Protein AF-A0AAD8UHL3-F1 (afdb_monomer_lite)

Sequence (308 aa):
DEFVHIYCGDTIFVVFREVITAVSLYFDACLLGFFKESYTQEIFLDDDDIEPKALKFYLQLTHGWYFEIKSFGSKVVPFSLFDDLINANDPEAFKRAHLEIPKIKLKTMAQICILCDRFLHRSLLCIVRHMFMTLLARTKENWNTLKYEDSDWNMMYHVDFMLDYMAAFDLFSTGHDDEHLIRDAISESFYWFTRNTPSLIQHFWNIMSPKFIEEWNVSRHIVWDSESEIIIGREYVRFDHAKKLFITDQLVFENSTKQQKDIRNGRVDNMCSIADRIKLFPFVEKQEDNRTRLARLRAIVEQVQRKS

InterPro domains:
  IPR011333 SKP1/BTB/POZ domain superfamily [G3DSA:3.30.710.10] (4-166)
  IPR011333 SKP1/BTB/POZ domain superfamily [SSF54695] (4-68)

Organism: Glomerella acutata (NCBI:txid27357)

Structure (mmCIF, N/CA/C/O backbone):
data_AF-A0AAD8UHL3-F1
#
_entry.id   AF-A0AAD8UHL3-F1
#
loop_
_atom_site.group_PDB
_atom_site.id
_atom_site.type_symbol
_atom_site.label_atom_id
_atom_site.label_alt_id
_atom_site.label_comp_id
_atom_site.label_asym_id
_atom_site.label_entity_id
_atom_site.label_seq_id
_atom_site.pdbx_PDB_ins_code
_atom_site.Cartn_x
_atom_site.Cartn_y
_atom_site.Cartn_z
_atom_site.occupancy
_atom_site.B_iso_or_equiv
_atom_site.auth_seq_id
_atom_site.auth_comp_id
_atom_site.auth_asym_id
_atom_site.auth_atom_id
_atom_site.pdbx_PDB_model_num
ATOM 1 N N . ASP A 1 1 ? -12.863 -9.555 26.511 1.00 60.16 1 ASP A N 1
ATOM 2 C CA . ASP A 1 1 ? -13.415 -8.261 26.050 1.00 60.16 1 ASP A CA 1
ATOM 3 C C . ASP A 1 1 ? -12.368 -7.261 25.564 1.00 60.16 1 ASP A C 1
ATOM 5 O O . ASP A 1 1 ? -12.728 -6.357 24.816 1.00 60.16 1 ASP A O 1
ATOM 9 N N . GLU A 1 2 ? -11.094 -7.398 25.961 1.00 77.81 2 GLU A N 1
ATOM 10 C CA . GLU A 1 2 ? -10.002 -6.511 25.509 1.00 77.81 2 GLU A CA 1
ATOM 11 C C . GLU A 1 2 ? -9.413 -6.901 24.143 1.00 77.81 2 GLU A C 1
ATOM 13 O O . GLU A 1 2 ? -8.903 -6.043 23.422 1.00 77.81 2 GLU A O 1
ATOM 18 N N . PHE A 1 3 ? -9.504 -8.181 23.776 1.00 84.50 3 PHE A N 1
ATOM 19 C CA . PHE A 1 3 ? -8.954 -8.735 22.540 1.00 84.50 3 PHE A CA 1
ATOM 20 C C . PHE A 1 3 ? -10.054 -9.174 21.580 1.00 84.50 3 PHE A C 1
ATOM 22 O O . PHE A 1 3 ? -11.120 -9.612 22.012 1.00 84.50 3 PHE A O 1
ATOM 29 N N . VAL A 1 4 ? -9.743 -9.079 20.291 1.00 89.50 4 VAL A N 1
ATOM 30 C CA . VAL A 1 4 ? -10.580 -9.492 19.164 1.00 89.50 4 VAL A CA 1
ATOM 31 C C . VAL A 1 4 ? -9.820 -10.532 18.354 1.00 89.50 4 VAL A C 1
ATOM 33 O O . VAL A 1 4 ? -8.624 -10.360 18.095 1.00 89.50 4 VAL A O 1
ATOM 36 N N . HIS A 1 5 ? -10.515 -11.587 17.937 1.00 93.50 5 HIS A N 1
ATOM 37 C CA . HIS A 1 5 ? -9.998 -12.597 17.022 1.00 93.50 5 HIS A CA 1
ATOM 38 C C . HIS A 1 5 ? -10.479 -12.295 15.605 1.00 93.50 5 HIS A C 1
ATOM 40 O O . HIS A 1 5 ? -11.679 -12.285 15.343 1.00 93.50 5 HIS A O 1
ATOM 46 N N . ILE A 1 6 ? -9.542 -12.036 14.696 1.00 94.19 6 ILE A N 1
ATOM 47 C CA . ILE A 1 6 ? -9.830 -11.823 13.277 1.00 94.19 6 ILE A CA 1
ATOM 48 C C . ILE A 1 6 ? -9.355 -13.058 12.516 1.00 94.19 6 ILE A C 1
ATOM 50 O O . ILE A 1 6 ? -8.153 -13.324 12.446 1.00 94.19 6 ILE A O 1
ATOM 54 N N . TYR A 1 7 ? -10.304 -13.807 11.970 1.00 93.25 7 TYR A N 1
ATOM 55 C CA . TYR A 1 7 ? -10.076 -14.981 11.138 1.00 93.25 7 TYR A CA 1
ATOM 56 C C . TYR A 1 7 ? -9.908 -14.532 9.684 1.00 93.25 7 TYR A C 1
ATOM 58 O O . TYR A 1 7 ? -10.705 -13.745 9.177 1.00 93.25 7 TYR A O 1
ATOM 66 N N . CYS A 1 8 ? -8.832 -14.979 9.039 1.00 92.31 8 CYS A N 1
ATOM 67 C CA . CYS A 1 8 ? -8.476 -14.638 7.663 1.00 92.31 8 CYS A CA 1
ATOM 68 C C . CYS A 1 8 ? -7.891 -15.888 7.000 1.00 92.31 8 CYS A C 1
ATOM 70 O O . CYS A 1 8 ? -6.698 -16.184 7.152 1.00 92.31 8 CYS A O 1
ATOM 72 N N . GLY A 1 9 ? -8.747 -16.647 6.313 1.00 86.75 9 GLY A N 1
ATOM 73 C CA . GLY A 1 9 ? -8.426 -18.008 5.882 1.00 86.75 9 GLY A CA 1
ATOM 74 C C . GLY A 1 9 ? -7.969 -18.863 7.069 1.00 86.75 9 GLY A C 1
ATOM 75 O O . GLY A 1 9 ? -8.544 -18.803 8.153 1.00 86.75 9 GLY A O 1
ATOM 76 N N . ASP A 1 10 ? -6.862 -19.588 6.907 1.00 87.81 10 ASP A N 1
ATOM 77 C CA . ASP A 1 10 ? -6.322 -20.471 7.954 1.00 87.81 10 ASP A CA 1
ATOM 78 C C . ASP A 1 10 ? -5.545 -19.736 9.067 1.00 87.81 10 ASP A C 1
ATOM 80 O O . ASP A 1 10 ? -4.929 -20.365 9.929 1.00 87.81 10 ASP A O 1
ATOM 84 N N . THR A 1 11 ? -5.500 -18.398 9.042 1.00 92.12 11 THR A N 1
ATOM 85 C CA . THR A 1 11 ? -4.736 -17.598 10.012 1.00 92.12 11 THR A CA 1
ATOM 86 C C . THR A 1 11 ? -5.660 -16.821 10.940 1.00 92.12 11 THR A C 1
ATOM 88 O O . THR A 1 11 ? -6.571 -16.129 10.494 1.00 92.12 11 THR A O 1
ATOM 91 N N . ILE A 1 12 ? -5.364 -16.872 12.241 1.00 94.31 12 ILE A N 1
ATOM 92 C CA . ILE A 1 12 ? -6.065 -16.103 13.273 1.00 94.31 12 ILE A CA 1
ATOM 93 C C . ILE A 1 12 ? -5.144 -14.995 13.780 1.00 94.31 12 ILE A C 1
ATOM 95 O O . ILE A 1 12 ? -4.019 -15.253 14.217 1.00 94.31 12 ILE A O 1
ATOM 99 N N . PHE A 1 13 ? -5.636 -13.760 13.760 1.00 94.75 13 PHE A N 1
ATOM 100 C CA . PHE A 1 13 ? -4.963 -12.602 14.335 1.00 94.75 13 PHE A CA 1
ATOM 101 C C . PHE A 1 13 ? -5.642 -12.195 15.639 1.00 94.75 13 PHE A C 1
ATOM 103 O O . PHE A 1 13 ? -6.845 -11.948 15.668 1.00 94.75 13 PHE A O 1
ATOM 110 N N . VAL A 1 14 ? -4.857 -12.086 16.710 1.00 93.12 14 VAL A N 1
ATOM 111 C CA . VAL A 1 14 ? -5.327 -11.591 18.010 1.00 93.12 14 VAL A CA 1
ATOM 112 C C . VAL A 1 14 ? -4.880 -10.144 18.162 1.00 93.12 14 VAL A C 1
ATOM 114 O O . VAL A 1 14 ? -3.680 -9.862 18.159 1.00 93.12 14 VAL A O 1
ATOM 117 N N . VAL A 1 15 ? -5.834 -9.220 18.273 1.00 91.69 15 VAL A N 1
ATOM 118 C CA . VAL A 1 15 ? -5.560 -7.777 18.331 1.00 91.69 15 VAL A CA 1
ATOM 119 C C . VAL A 1 15 ? -6.294 -7.114 19.485 1.00 91.69 15 VAL A C 1
ATOM 121 O O . VAL A 1 15 ? -7.368 -7.555 19.887 1.00 91.69 15 VAL A O 1
ATOM 124 N N . PHE A 1 16 ? -5.732 -6.029 20.014 1.00 86.88 16 PHE A N 1
ATOM 125 C CA . PHE A 1 16 ? -6.425 -5.204 20.999 1.00 86.88 16 PHE A CA 1
ATOM 126 C C . PHE A 1 16 ? -7.615 -4.501 20.345 1.00 86.88 16 PHE A C 1
ATOM 128 O O . PHE A 1 16 ? -7.456 -3.798 19.342 1.00 86.88 16 PHE A O 1
ATOM 135 N N . ARG A 1 17 ? -8.797 -4.645 20.947 1.00 83.44 17 ARG A N 1
ATOM 136 C CA . ARG A 1 17 ? -10.043 -4.029 20.478 1.00 83.44 17 ARG A CA 1
ATOM 137 C C . ARG A 1 17 ? -9.887 -2.523 20.303 1.00 83.44 17 ARG A C 1
ATOM 139 O O . ARG A 1 17 ? -10.213 -1.983 19.257 1.00 83.44 17 ARG A O 1
ATOM 146 N N . GLU A 1 18 ? -9.309 -1.863 21.301 1.00 82.31 18 GLU A N 1
ATOM 147 C CA . GLU A 1 18 ? -9.090 -0.414 21.299 1.00 82.31 18 GLU A CA 1
ATOM 148 C C . GLU A 1 18 ? -8.173 0.077 20.169 1.00 82.31 18 GLU A C 1
ATOM 150 O O . GLU A 1 18 ? -8.347 1.199 19.699 1.00 82.31 18 GLU A O 1
ATOM 155 N N . VAL A 1 19 ? -7.232 -0.755 19.706 1.00 86.00 19 VAL A N 1
ATOM 156 C CA . VAL A 1 19 ? -6.337 -0.425 18.588 1.00 86.00 19 VAL A CA 1
ATOM 157 C C . VAL A 1 19 ? -7.101 -0.499 17.272 1.00 86.00 19 VAL A C 1
ATOM 159 O O . VAL A 1 19 ? -7.035 0.428 16.466 1.00 86.00 19 VAL A O 1
ATOM 162 N N . ILE A 1 20 ? -7.841 -1.590 17.055 1.00 87.44 20 ILE A N 1
ATOM 163 C CA . ILE A 1 20 ? -8.494 -1.851 15.771 1.00 87.44 20 ILE A CA 1
ATOM 164 C C . ILE A 1 20 ? -9.745 -0.983 15.558 1.00 87.44 20 ILE A C 1
ATOM 166 O O . ILE A 1 20 ? -10.003 -0.558 14.433 1.00 87.44 20 ILE A O 1
ATOM 170 N N . THR A 1 21 ? -10.480 -0.638 16.623 1.00 85.31 21 THR A N 1
ATOM 171 C CA . THR A 1 21 ? -11.672 0.227 16.537 1.00 85.31 21 THR A CA 1
ATOM 172 C C . THR A 1 21 ? -11.347 1.718 16.515 1.00 85.31 21 THR A C 1
ATOM 174 O O . THR A 1 21 ? -12.232 2.522 16.254 1.00 85.31 21 THR A O 1
ATOM 177 N N . ALA A 1 22 ? -10.104 2.129 16.797 1.00 77.69 22 ALA A N 1
ATOM 178 C CA . ALA A 1 22 ? -9.781 3.537 17.036 1.00 77.69 22 ALA A CA 1
ATOM 179 C C . ALA A 1 22 ? -10.203 4.483 15.901 1.00 77.69 22 ALA A C 1
ATOM 181 O O . ALA A 1 22 ? -10.584 5.619 16.189 1.00 77.69 22 ALA A O 1
ATOM 182 N N . VAL A 1 23 ? -10.104 4.036 14.640 1.00 73.62 23 VAL A N 1
ATOM 183 C CA . VAL A 1 23 ? -10.495 4.822 13.450 1.00 73.62 23 VAL A CA 1
ATOM 184 C C . VAL A 1 23 ? -11.090 3.981 12.316 1.00 73.62 23 VAL A C 1
ATOM 186 O O . VAL A 1 23 ? -11.614 4.538 11.354 1.00 73.62 23 VAL A O 1
ATOM 189 N N . SER A 1 24 ? -11.071 2.649 12.394 1.00 88.00 24 SER A N 1
ATOM 190 C CA . SER A 1 24 ? -11.793 1.849 11.405 1.00 88.00 24 SER A CA 1
ATOM 191 C C . SER A 1 24 ? -13.279 1.822 11.744 1.00 88.00 24 SER A C 1
ATOM 193 O O . SER A 1 24 ? -13.681 1.164 12.700 1.00 88.00 24 SER A O 1
ATOM 195 N N . LEU A 1 25 ? -14.098 2.492 10.927 1.00 84.50 25 LEU A N 1
ATOM 196 C CA . LEU A 1 25 ? -15.558 2.466 11.086 1.00 84.50 25 LEU A CA 1
ATOM 197 C C . LEU A 1 25 ? -16.133 1.058 10.908 1.00 84.50 25 LEU A C 1
ATOM 199 O O . LEU A 1 25 ? -17.121 0.721 11.552 1.00 84.50 25 LEU A O 1
ATOM 203 N N . TYR A 1 26 ? -15.509 0.230 10.066 1.00 89.44 26 TYR A N 1
ATOM 204 C CA . TYR A 1 26 ? -15.896 -1.169 9.905 1.00 89.44 26 TYR A CA 1
ATOM 205 C C . TYR A 1 26 ? -15.746 -1.942 11.223 1.00 89.44 26 TYR A C 1
ATOM 207 O O . TYR A 1 26 ? -16.711 -2.529 11.713 1.00 89.44 26 TYR A O 1
ATOM 215 N N . PHE A 1 27 ? -14.555 -1.903 11.831 1.00 89.56 27 PHE A N 1
ATOM 216 C CA . PHE A 1 27 ? -14.296 -2.625 13.076 1.00 89.56 27 PHE A CA 1
ATOM 217 C C . PHE A 1 27 ? -15.036 -2.009 14.268 1.00 89.56 27 PHE A C 1
ATOM 219 O O . PHE A 1 27 ? -15.523 -2.749 15.121 1.00 89.56 27 PHE A O 1
ATOM 226 N N . ASP A 1 28 ? -15.175 -0.681 14.312 1.00 84.31 28 ASP A N 1
ATOM 227 C CA . ASP A 1 28 ? -16.003 0.026 15.296 1.00 84.31 28 ASP A CA 1
ATOM 228 C C . ASP A 1 28 ? -17.459 -0.458 15.238 1.00 84.31 28 ASP A C 1
ATOM 230 O O . ASP A 1 28 ? -18.006 -0.891 16.252 1.00 84.31 28 ASP A O 1
ATOM 234 N N . ALA A 1 29 ? -18.053 -0.516 14.041 1.00 80.00 29 ALA A N 1
ATOM 235 C CA . ALA A 1 29 ? -19.407 -1.023 13.854 1.00 80.00 29 ALA A CA 1
ATOM 236 C C . ALA A 1 29 ? -19.534 -2.498 14.260 1.00 80.00 29 ALA A C 1
ATOM 238 O O . ALA A 1 29 ? -20.444 -2.828 15.017 1.00 80.00 29 ALA A O 1
ATOM 239 N N . CYS A 1 30 ? -18.618 -3.369 13.825 1.00 83.69 30 CYS A N 1
ATOM 240 C CA . CYS A 1 30 ? -18.656 -4.796 14.170 1.00 83.69 30 CYS A CA 1
ATOM 241 C C . CYS A 1 30 ? -18.590 -5.018 15.688 1.00 83.69 30 CYS A C 1
ATOM 243 O O . CYS A 1 30 ? -19.346 -5.811 16.243 1.00 83.69 30 CYS A O 1
ATOM 245 N N . LEU A 1 31 ? -17.689 -4.310 16.373 1.00 81.50 31 LEU A N 1
ATOM 246 C CA . LEU A 1 31 ? -17.324 -4.624 17.754 1.00 81.50 31 LEU A CA 1
ATOM 247 C C . LEU A 1 31 ? -18.072 -3.799 18.791 1.00 81.50 31 LEU A C 1
ATOM 249 O O . LEU A 1 31 ? -18.205 -4.255 19.923 1.00 81.50 31 LEU A O 1
ATOM 253 N N . LEU A 1 32 ? -18.512 -2.585 18.469 1.00 75.31 32 LEU A N 1
ATOM 254 C CA . LEU A 1 32 ? -19.265 -1.711 19.379 1.00 75.31 32 LEU A CA 1
ATOM 255 C C . LEU A 1 32 ? -20.732 -1.553 18.968 1.00 75.31 32 LEU A C 1
ATOM 257 O O . LEU A 1 32 ? -21.523 -1.013 19.741 1.00 75.31 32 LEU A O 1
ATOM 261 N N . GLY A 1 33 ? -21.110 -2.050 17.791 1.00 67.81 33 GLY A N 1
ATOM 262 C CA . GLY A 1 33 ? -22.501 -2.153 17.377 1.00 67.81 33 GLY A CA 1
ATOM 263 C C . GLY A 1 33 ? -23.248 -3.310 18.043 1.00 67.81 33 GLY A C 1
ATOM 264 O O . GLY A 1 33 ? -22.732 -4.044 18.883 1.00 67.81 33 GLY A O 1
ATOM 265 N N . PHE A 1 34 ? -24.498 -3.500 17.629 1.00 72.38 34 PHE A N 1
ATOM 266 C CA . PHE A 1 34 ? -25.363 -4.593 18.092 1.00 72.38 34 PHE A CA 1
ATOM 267 C C . PHE A 1 34 ? -25.285 -5.830 17.178 1.00 72.38 34 PHE A C 1
ATOM 269 O O . PHE A 1 34 ? -26.259 -6.568 17.043 1.00 72.38 34 PHE A O 1
ATOM 276 N N . PHE A 1 35 ? -24.146 -6.029 16.509 1.00 75.31 35 PHE A N 1
ATOM 277 C CA . PHE A 1 35 ? -23.901 -7.186 15.646 1.00 75.31 35 PHE A CA 1
ATOM 278 C C . PHE A 1 35 ? -23.395 -8.389 16.450 1.00 75.31 35 PHE A C 1
ATOM 280 O O . PHE A 1 35 ? -23.054 -8.264 17.623 1.00 75.31 35 PHE A O 1
ATOM 287 N N . LYS A 1 36 ? -23.352 -9.578 15.840 1.00 78.50 36 LYS A N 1
ATOM 288 C CA . LYS A 1 36 ? -22.939 -10.817 16.525 1.00 78.50 36 LYS A CA 1
ATOM 289 C C . LYS A 1 36 ? -21.513 -10.703 17.080 1.00 78.50 36 LYS A C 1
ATOM 291 O O . LYS A 1 36 ? -21.235 -11.151 18.192 1.00 78.50 36 LYS A O 1
ATOM 296 N N . GLU A 1 37 ? -20.649 -10.064 16.309 1.00 83.50 37 GLU A N 1
ATOM 297 C CA . GLU A 1 37 ? -19.229 -9.841 16.545 1.00 83.50 37 GLU A CA 1
ATOM 298 C C . GLU A 1 37 ? -18.978 -9.028 17.821 1.00 83.50 37 GLU A C 1
ATOM 300 O O . GLU A 1 37 ? -17.961 -9.227 18.484 1.00 83.50 37 GLU A O 1
ATOM 305 N N . SER A 1 38 ? -19.908 -8.160 18.236 1.00 74.00 38 SER A N 1
ATOM 306 C CA . SER A 1 38 ? -19.761 -7.401 19.482 1.00 74.00 38 SER A CA 1
ATOM 307 C C . SER A 1 38 ? -19.925 -8.273 20.727 1.00 74.00 38 SER A C 1
ATOM 309 O O . SER A 1 38 ? -19.321 -7.982 21.764 1.00 74.00 38 SER A O 1
ATOM 311 N N . TYR A 1 39 ? -20.666 -9.379 20.614 1.00 76.38 39 TYR A N 1
ATOM 312 C CA . TYR A 1 39 ? -20.837 -10.364 21.681 1.00 76.38 39 TYR A CA 1
ATOM 313 C C . TYR A 1 39 ? -19.730 -11.418 21.679 1.00 76.38 39 TYR A C 1
ATOM 315 O O . TYR A 1 39 ? -19.255 -11.797 22.746 1.00 76.38 39 TYR A O 1
ATOM 323 N N . THR A 1 40 ? -19.319 -11.899 20.501 1.00 86.38 40 THR A N 1
ATOM 324 C CA . THR A 1 40 ? -18.322 -12.977 20.393 1.00 86.38 40 THR A CA 1
ATOM 325 C C . THR A 1 40 ? -16.883 -12.472 20.380 1.00 86.38 40 THR A C 1
ATOM 327 O O . THR A 1 40 ? -15.989 -13.218 20.761 1.00 86.38 40 THR A O 1
ATOM 330 N N . GLN A 1 41 ? -16.650 -11.214 19.983 1.00 86.00 41 GLN A N 1
ATOM 331 C CA . GLN A 1 41 ? -15.319 -10.653 19.703 1.00 86.00 41 GLN A CA 1
ATOM 332 C C . GLN A 1 41 ? -14.561 -11.437 18.613 1.00 86.00 41 GLN A C 1
ATOM 334 O O . GLN A 1 41 ? -13.330 -11.462 18.588 1.00 86.00 41 GLN A O 1
ATOM 339 N N . GLU A 1 42 ? -15.300 -12.072 17.704 1.00 92.00 42 GLU A N 1
ATOM 340 C CA . GLU A 1 42 ? -14.770 -12.860 16.592 1.00 92.00 42 GLU A CA 1
ATOM 341 C C . GLU A 1 42 ? -15.262 -12.276 15.274 1.00 92.00 42 GLU A C 1
ATOM 343 O O . GLU A 1 42 ? -16.467 -12.130 15.089 1.00 92.00 42 GLU A O 1
ATOM 348 N N . ILE A 1 43 ? -14.337 -11.954 14.373 1.00 91.38 43 ILE A N 1
ATOM 349 C CA . ILE A 1 43 ? -14.618 -11.403 13.047 1.00 91.38 43 ILE A CA 1
ATOM 350 C C . ILE A 1 43 ? -14.069 -12.366 12.007 1.00 91.38 43 ILE A C 1
ATOM 352 O O . ILE A 1 43 ? -12.889 -12.707 12.049 1.00 91.38 43 ILE A O 1
ATOM 356 N N . PHE A 1 44 ? -14.916 -12.765 11.065 1.00 91.25 44 PHE A N 1
ATOM 357 C CA . PHE A 1 44 ? -14.561 -13.677 9.986 1.00 91.25 44 PHE A CA 1
ATOM 358 C C . PHE A 1 44 ? -14.431 -12.898 8.681 1.00 91.25 44 PHE A C 1
ATOM 360 O O . PHE A 1 44 ? -15.384 -12.269 8.225 1.00 91.25 44 PHE A O 1
ATOM 367 N N . LEU A 1 45 ? -13.232 -12.912 8.104 1.00 88.94 45 LEU A N 1
ATOM 368 C CA . LEU A 1 45 ? -12.927 -12.347 6.793 1.00 88.94 45 LEU A CA 1
ATOM 369 C C . LEU A 1 45 ? -12.791 -13.497 5.787 1.00 88.94 45 LEU A C 1
ATOM 371 O O . LEU A 1 45 ? -11.741 -13.674 5.172 1.00 88.94 45 LEU A O 1
ATOM 375 N N . ASP A 1 46 ? -13.854 -14.300 5.698 1.00 73.19 46 ASP A N 1
ATOM 376 C CA . ASP A 1 46 ? -13.915 -15.517 4.877 1.00 73.19 46 ASP A CA 1
ATOM 377 C C . ASP A 1 46 ? -14.365 -15.227 3.436 1.00 73.19 46 ASP A C 1
ATOM 379 O O . ASP A 1 46 ? -14.188 -16.063 2.554 1.00 73.19 46 ASP A O 1
ATOM 383 N N . ASP A 1 47 ? -14.916 -14.034 3.192 1.00 60.31 47 ASP A N 1
ATOM 384 C CA . ASP A 1 47 ? -15.251 -13.564 1.851 1.00 60.31 47 ASP A CA 1
ATOM 385 C C . ASP A 1 47 ? -13.965 -13.127 1.129 1.00 60.31 47 ASP A C 1
ATOM 387 O O . ASP A 1 47 ? -13.369 -12.097 1.481 1.00 60.31 47 ASP A O 1
ATOM 391 N N . ASP A 1 48 ? -13.581 -13.974 0.168 1.00 63.34 48 ASP A N 1
ATOM 392 C CA . ASP A 1 48 ? -12.480 -13.968 -0.804 1.00 63.34 48 ASP A CA 1
ATOM 393 C C . ASP A 1 48 ? -11.666 -12.657 -0.997 1.00 63.34 48 ASP A C 1
ATOM 395 O O . ASP A 1 48 ? -12.165 -11.532 -0.951 1.00 63.34 48 ASP A O 1
ATOM 399 N N . ASP A 1 49 ? -10.367 -12.852 -1.274 1.00 68.88 49 ASP A N 1
ATOM 400 C CA . ASP A 1 49 ? -9.333 -11.886 -1.712 1.00 68.88 49 ASP A CA 1
ATOM 401 C C . ASP A 1 49 ? -8.459 -11.182 -0.653 1.00 68.88 49 ASP A C 1
ATOM 403 O O . ASP A 1 49 ? -7.536 -10.441 -1.015 1.00 68.88 49 ASP A O 1
ATOM 407 N N . ILE A 1 50 ? -8.630 -11.439 0.652 1.00 85.06 50 ILE A N 1
ATOM 408 C CA . ILE A 1 50 ? -7.688 -10.917 1.664 1.00 85.06 50 ILE A CA 1
ATOM 409 C C . ILE A 1 50 ? -6.565 -11.919 1.941 1.00 85.06 50 ILE A C 1
ATOM 411 O O . ILE A 1 50 ? -6.731 -12.911 2.647 1.00 85.06 50 ILE A O 1
ATOM 415 N N . GLU A 1 51 ? -5.361 -11.613 1.456 1.00 88.19 51 GLU A N 1
ATOM 416 C CA . GLU A 1 51 ? -4.166 -12.372 1.827 1.00 88.19 51 GLU A CA 1
ATOM 417 C C . GLU A 1 51 ? -3.793 -12.129 3.310 1.00 88.19 51 GLU A C 1
ATOM 419 O O . GLU A 1 51 ? -3.602 -10.973 3.712 1.00 88.19 51 GLU A O 1
ATOM 424 N N . PRO A 1 52 ? -3.543 -13.179 4.123 1.00 91.69 52 PRO A N 1
ATOM 425 C CA . PRO A 1 52 ? -3.151 -13.019 5.530 1.00 91.69 52 PRO A CA 1
ATOM 426 C C . PRO A 1 52 ? -1.902 -12.151 5.729 1.00 91.69 52 PRO A C 1
ATOM 428 O O . PRO A 1 52 ? -1.765 -11.451 6.732 1.00 91.69 52 PRO A O 1
ATOM 431 N N . LYS A 1 53 ? -0.975 -12.158 4.760 1.00 91.25 53 LYS A N 1
ATOM 432 C CA . LYS A 1 53 ? 0.214 -11.293 4.781 1.00 91.25 53 LYS A CA 1
ATOM 433 C C . LYS A 1 53 ? -0.152 -9.812 4.668 1.00 91.25 53 LYS A C 1
ATOM 435 O O . LYS A 1 53 ? 0.431 -9.001 5.387 1.00 91.25 53 LYS A O 1
ATOM 440 N N . ALA A 1 54 ? -1.112 -9.471 3.809 1.00 91.62 54 ALA A N 1
ATOM 441 C CA . ALA A 1 54 ? -1.608 -8.108 3.670 1.00 91.62 54 ALA A CA 1
ATOM 442 C C . ALA A 1 54 ? -2.346 -7.674 4.943 1.00 91.62 54 ALA A C 1
ATOM 444 O O . ALA A 1 54 ? -2.039 -6.619 5.496 1.00 91.62 54 ALA A O 1
ATOM 445 N N . LEU A 1 55 ? -3.221 -8.526 5.490 1.00 93.69 55 LEU A N 1
ATOM 446 C CA . LEU A 1 55 ? -3.907 -8.227 6.749 1.00 93.69 55 LEU A CA 1
ATOM 447 C C . LEU A 1 55 ? -2.917 -8.009 7.900 1.00 93.69 55 LEU A C 1
ATOM 449 O O . LEU A 1 55 ? -3.004 -7.008 8.608 1.00 93.69 55 LEU A O 1
ATOM 453 N N . LYS A 1 56 ? -1.921 -8.890 8.053 1.00 94.00 56 LYS A N 1
ATOM 454 C CA . LYS A 1 56 ? -0.859 -8.729 9.056 1.00 94.00 56 LYS A CA 1
ATOM 455 C C . LYS A 1 56 ? -0.189 -7.363 8.950 1.00 94.00 56 LYS A C 1
ATOM 457 O O . LYS A 1 56 ? 0.052 -6.715 9.967 1.00 94.00 56 LYS A O 1
ATOM 462 N N . PHE A 1 57 ? 0.122 -6.934 7.732 1.00 92.81 57 PHE A N 1
ATOM 463 C CA . PHE A 1 57 ? 0.812 -5.675 7.515 1.00 92.81 57 PHE A CA 1
ATOM 464 C C . PHE A 1 57 ? -0.096 -4.461 7.776 1.00 92.81 57 PHE A C 1
ATOM 466 O O . PHE A 1 57 ? 0.325 -3.526 8.455 1.00 92.81 57 PHE A O 1
ATOM 473 N N . TYR A 1 58 ? -1.370 -4.518 7.376 1.00 94.19 58 TYR A N 1
ATOM 474 C CA . TYR A 1 58 ? -2.382 -3.528 7.764 1.00 94.19 58 TYR A CA 1
ATOM 475 C C . TYR A 1 58 ? -2.492 -3.387 9.291 1.00 94.19 58 TYR A C 1
ATOM 477 O O . TYR A 1 58 ? -2.517 -2.271 9.817 1.00 94.19 58 TYR A O 1
ATOM 485 N N . LEU A 1 59 ? -2.509 -4.507 10.020 1.00 93.88 59 LEU A N 1
ATOM 486 C CA . LEU A 1 59 ? -2.582 -4.512 11.482 1.00 93.88 59 LEU A CA 1
ATOM 487 C C . LEU A 1 59 ? -1.326 -3.902 12.120 1.00 93.88 59 LEU A C 1
ATOM 489 O O . LEU A 1 59 ? -1.441 -3.146 13.083 1.00 93.88 59 LEU A O 1
ATOM 493 N N . GLN A 1 60 ? -0.137 -4.162 11.568 1.00 91.31 60 GLN A N 1
ATOM 494 C CA . GLN A 1 60 ? 1.112 -3.534 12.020 1.00 91.31 60 GLN A CA 1
ATOM 495 C C . GLN A 1 60 ? 1.096 -2.014 11.827 1.00 91.31 60 GLN A C 1
ATOM 497 O O . GLN A 1 60 ? 1.474 -1.277 12.739 1.00 91.31 60 GLN A O 1
ATOM 502 N N . LEU A 1 61 ? 0.624 -1.541 10.671 1.00 91.06 61 LEU A N 1
ATOM 503 C CA . LEU A 1 61 ? 0.496 -0.110 10.391 1.00 91.06 61 LEU A CA 1
ATOM 504 C C . LEU A 1 61 ? -0.553 0.552 11.287 1.00 91.06 61 LEU A C 1
ATOM 506 O O . LEU A 1 61 ? -0.290 1.607 11.856 1.00 91.06 61 LEU A O 1
ATOM 510 N N . THR A 1 62 ? -1.703 -0.097 11.479 1.00 90.88 62 THR A N 1
ATOM 511 C CA . THR A 1 62 ? -2.763 0.356 12.393 1.00 90.88 62 THR A CA 1
ATOM 512 C C . THR A 1 62 ? -2.248 0.464 13.825 1.00 90.88 62 THR A C 1
ATOM 514 O O . THR A 1 62 ? -2.506 1.453 14.508 1.00 90.88 62 THR A O 1
ATOM 517 N N . HIS A 1 63 ? -1.467 -0.520 14.268 1.00 88.19 63 HIS A N 1
ATOM 518 C CA . HIS A 1 63 ? -0.840 -0.503 15.580 1.00 88.19 63 HIS A CA 1
ATOM 519 C C . HIS A 1 63 ? 0.148 0.662 15.715 1.00 88.19 63 HIS A C 1
ATOM 521 O O . HIS A 1 63 ? 0.038 1.443 16.656 1.00 88.19 63 HIS A O 1
ATOM 527 N N . GLY A 1 64 ? 1.079 0.827 14.768 1.00 84.06 64 GLY A N 1
ATOM 528 C CA . GLY A 1 64 ? 2.011 1.961 14.769 1.00 84.06 64 GLY A CA 1
ATOM 529 C C . GLY A 1 64 ? 1.277 3.303 14.805 1.00 84.06 64 GLY A C 1
ATOM 530 O O . GLY A 1 64 ? 1.534 4.134 15.672 1.00 84.06 64 GLY A O 1
ATOM 531 N N . TRP A 1 65 ? 0.277 3.462 13.938 1.00 87.19 65 TRP A N 1
ATOM 532 C CA . TRP A 1 65 ? -0.574 4.646 13.880 1.00 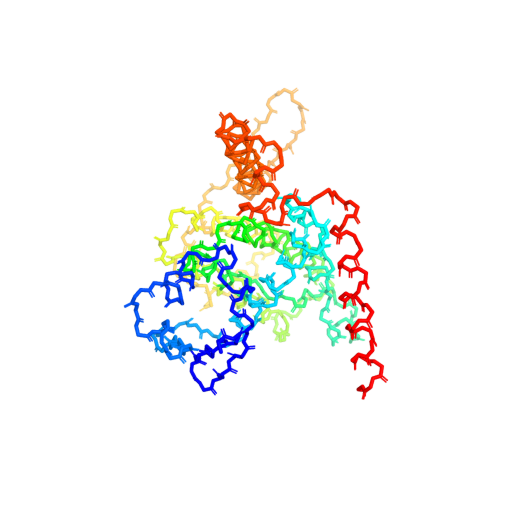87.19 65 TRP A CA 1
ATOM 533 C C . TRP A 1 65 ? -1.279 4.935 15.218 1.00 87.19 65 TRP A C 1
ATOM 535 O O . TRP A 1 65 ? -1.280 6.075 15.687 1.00 87.19 65 TRP A O 1
ATOM 545 N N . TYR A 1 66 ? -1.841 3.911 15.870 1.00 85.19 66 TYR A N 1
ATOM 546 C CA . TYR A 1 66 ? -2.552 4.064 17.142 1.00 85.19 66 TYR A CA 1
ATOM 547 C C . TYR A 1 66 ? -1.646 4.619 18.240 1.00 85.19 66 TYR A C 1
ATOM 549 O O . TYR A 1 66 ? -2.025 5.564 18.936 1.00 85.19 66 TYR A O 1
ATOM 557 N N . PHE A 1 67 ? -0.443 4.059 18.387 1.00 81.38 67 PHE A N 1
ATOM 558 C CA . PHE A 1 67 ? 0.499 4.486 19.420 1.00 81.38 67 PHE A CA 1
ATOM 559 C C . PHE A 1 67 ? 1.012 5.908 19.178 1.00 81.38 67 PHE A C 1
ATOM 561 O O . PHE A 1 67 ? 1.131 6.676 20.131 1.00 81.38 67 PHE A O 1
ATOM 568 N N . GLU A 1 68 ? 1.209 6.319 17.930 1.00 78.12 68 GLU A N 1
ATOM 569 C CA . GLU A 1 68 ? 1.537 7.712 17.600 1.00 78.12 68 GLU A CA 1
ATOM 570 C C . GLU A 1 68 ? 0.478 8.699 18.071 1.00 78.12 68 GLU A C 1
ATOM 572 O O . GLU A 1 68 ? 0.767 9.662 18.788 1.00 78.12 68 GLU A O 1
ATOM 577 N N . ILE A 1 69 ? -0.782 8.423 17.750 1.00 73.81 69 ILE A N 1
ATOM 578 C CA . ILE A 1 69 ? -1.875 9.312 18.133 1.00 73.81 69 ILE A CA 1
ATOM 579 C C . ILE A 1 69 ? -2.127 9.276 19.646 1.00 73.81 69 ILE A C 1
ATOM 581 O O . ILE A 1 69 ? -2.322 10.319 20.276 1.00 73.81 69 ILE A O 1
ATOM 585 N N . LYS A 1 70 ? -2.139 8.087 20.257 1.00 69.12 70 LYS A N 1
ATOM 586 C CA . LYS A 1 70 ? -2.553 7.907 21.658 1.00 69.12 70 LYS A CA 1
ATOM 587 C C . LYS A 1 70 ? -1.422 8.078 22.659 1.00 69.12 70 LYS A C 1
ATOM 589 O O . LYS A 1 70 ? -1.644 8.670 23.713 1.00 69.12 70 LYS A O 1
ATOM 594 N N . SER A 1 71 ? -0.233 7.560 22.367 1.00 58.12 71 SER A N 1
ATOM 595 C CA . SER A 1 71 ? 0.904 7.566 23.295 1.00 58.12 71 SER A CA 1
ATOM 596 C C . SER A 1 71 ? 1.821 8.767 23.123 1.00 58.12 71 SER A C 1
ATOM 598 O O . SER A 1 71 ? 2.404 9.213 24.109 1.00 58.12 71 SER A O 1
ATOM 600 N N . PHE A 1 72 ? 1.938 9.317 21.915 1.00 60.50 72 PHE A N 1
ATOM 601 C CA . PHE A 1 72 ? 2.762 10.505 21.674 1.00 60.50 72 PHE A CA 1
ATOM 602 C C . PHE A 1 72 ? 1.934 11.793 21.590 1.00 60.50 72 PHE A C 1
ATOM 604 O O . PHE A 1 72 ? 2.487 12.892 21.605 1.00 60.50 72 PHE A O 1
ATOM 611 N N . GLY A 1 73 ? 0.600 11.675 21.600 1.00 58.84 73 GLY A N 1
ATOM 612 C CA . GLY A 1 73 ? -0.308 12.818 21.523 1.00 58.84 73 GLY A CA 1
ATOM 613 C C . GLY A 1 73 ? -0.217 13.545 20.183 1.00 58.84 73 GLY A C 1
ATOM 614 O O . GLY A 1 73 ? -0.660 14.696 20.079 1.00 58.84 73 GLY A O 1
ATOM 615 N N . SER A 1 74 ? 0.366 12.887 19.176 1.00 61.78 74 SER A N 1
ATOM 616 C CA . SER A 1 74 ? 0.447 13.385 17.816 1.00 61.78 74 SER A CA 1
ATOM 617 C C . SER A 1 74 ? -0.977 13.628 17.328 1.00 61.78 74 SER A C 1
ATOM 619 O O . SER A 1 74 ? -1.856 12.778 17.451 1.00 61.78 74 SER A O 1
ATOM 621 N N . LYS A 1 75 ? -1.246 14.836 16.828 1.00 62.41 75 LYS A N 1
ATOM 622 C CA . LYS A 1 75 ? -2.567 15.151 16.258 1.00 62.41 75 LYS A CA 1
ATOM 623 C C . LYS A 1 75 ? -2.764 14.432 14.926 1.00 62.41 75 LYS A C 1
ATOM 625 O O . LYS A 1 75 ? -3.898 14.143 14.561 1.00 62.41 75 LYS A O 1
ATOM 630 N N . VAL A 1 76 ? -1.654 14.165 14.240 1.00 67.12 76 VAL A N 1
ATOM 631 C CA . VAL A 1 76 ? -1.566 13.464 12.966 1.00 67.12 76 VAL A CA 1
ATOM 632 C C . VAL A 1 76 ? -0.257 12.689 12.940 1.00 67.12 76 VAL A C 1
ATOM 634 O O . VAL A 1 76 ? 0.739 13.146 13.503 1.00 67.12 76 VAL A O 1
ATOM 637 N N . VAL A 1 77 ? -0.269 11.520 12.306 1.00 71.06 77 VAL A N 1
ATOM 638 C CA . VAL A 1 77 ? 0.932 10.715 12.094 1.00 71.06 77 VAL A CA 1
ATOM 639 C C . VAL A 1 77 ? 1.643 11.213 10.830 1.00 71.06 77 VAL A C 1
ATOM 641 O O . VAL A 1 77 ? 1.042 11.143 9.753 1.00 71.06 77 VAL A O 1
ATOM 644 N N . PRO A 1 78 ? 2.883 11.728 10.927 1.00 71.06 78 PRO A N 1
ATOM 645 C CA . PRO A 1 78 ? 3.626 12.168 9.754 1.00 71.06 78 PRO A CA 1
ATOM 646 C C . PRO A 1 78 ? 4.011 10.965 8.890 1.00 71.06 78 PRO A C 1
ATOM 648 O O . PRO A 1 78 ? 4.343 9.901 9.414 1.00 71.06 78 PRO A O 1
ATOM 651 N N . PHE A 1 79 ? 4.027 11.140 7.564 1.00 69.31 79 PHE A N 1
ATOM 652 C CA . PHE A 1 79 ? 4.444 10.073 6.646 1.00 69.31 79 PHE A CA 1
ATOM 653 C C . PHE A 1 79 ? 5.862 9.574 6.937 1.00 69.31 79 PHE A C 1
ATOM 655 O O . PHE A 1 79 ? 6.114 8.376 6.846 1.00 69.31 79 PHE A O 1
ATOM 662 N N . SER A 1 80 ? 6.748 10.484 7.360 1.00 73.25 80 SER A N 1
ATOM 663 C CA . SER A 1 80 ? 8.162 10.200 7.605 1.00 73.25 80 SER A CA 1
ATOM 664 C C . SER A 1 80 ? 8.408 9.140 8.676 1.00 73.25 80 SER A C 1
ATOM 666 O O . SER A 1 80 ? 9.478 8.548 8.737 1.00 73.25 80 SER A O 1
ATOM 668 N N . LEU A 1 81 ? 7.420 8.867 9.531 1.00 75.69 81 LEU A N 1
ATOM 669 C CA . LEU A 1 81 ? 7.506 7.784 10.506 1.00 75.69 81 LEU A CA 1
ATOM 670 C C . LEU A 1 81 ? 7.632 6.405 9.839 1.00 75.69 81 LEU A C 1
ATOM 672 O O . LEU A 1 81 ? 8.196 5.478 10.413 1.00 75.69 81 LEU A O 1
ATOM 676 N N . PHE A 1 82 ? 7.100 6.262 8.627 1.00 79.69 82 PHE A N 1
ATOM 677 C CA . PHE A 1 82 ? 7.134 5.016 7.872 1.00 79.69 82 PHE A CA 1
ATOM 678 C C . PHE A 1 82 ? 8.275 4.982 6.846 1.00 79.69 82 PHE A C 1
ATOM 680 O O . PHE A 1 82 ? 8.366 4.023 6.080 1.00 79.69 82 PHE A O 1
ATOM 687 N N . ASP A 1 83 ? 9.167 5.978 6.834 1.00 79.94 83 ASP A N 1
ATOM 688 C CA . ASP A 1 83 ? 10.260 6.051 5.859 1.00 79.94 83 ASP A CA 1
ATOM 689 C C . ASP A 1 83 ? 11.204 4.854 5.978 1.00 79.94 83 ASP A C 1
ATOM 691 O O . ASP A 1 83 ? 11.539 4.256 4.963 1.00 79.94 83 ASP A O 1
ATOM 695 N N . ASP A 1 84 ? 11.570 4.427 7.190 1.00 84.25 84 ASP A N 1
ATOM 696 C CA . ASP A 1 84 ? 12.447 3.260 7.394 1.00 84.25 84 ASP A CA 1
ATOM 697 C C . ASP A 1 84 ? 11.856 1.978 6.796 1.00 84.25 84 ASP A C 1
ATOM 699 O O . ASP A 1 84 ? 12.558 1.124 6.250 1.00 84.25 84 ASP A O 1
ATOM 703 N N . LEU A 1 85 ? 10.533 1.852 6.877 1.00 85.25 85 LEU A N 1
ATOM 704 C CA . LEU A 1 85 ? 9.790 0.721 6.349 1.00 85.25 85 LEU A CA 1
ATOM 705 C C . LEU A 1 85 ? 9.789 0.734 4.812 1.00 85.25 85 LEU A C 1
ATOM 707 O O . LEU A 1 85 ? 9.977 -0.315 4.195 1.00 85.25 85 LEU A O 1
ATOM 711 N N . ILE A 1 86 ? 9.627 1.913 4.203 1.00 87.50 86 ILE A N 1
ATOM 712 C CA . ILE A 1 86 ? 9.651 2.105 2.745 1.00 87.50 86 ILE A CA 1
ATOM 713 C C . ILE A 1 86 ? 11.066 2.040 2.172 1.00 87.50 86 ILE A C 1
ATOM 715 O O . ILE A 1 86 ? 11.241 1.525 1.069 1.00 87.50 86 ILE A O 1
ATOM 719 N N . ASN A 1 87 ? 12.068 2.506 2.916 1.00 86.81 87 ASN A N 1
ATOM 720 C CA . ASN A 1 87 ? 13.468 2.594 2.502 1.00 86.81 87 ASN A CA 1
ATOM 721 C C . ASN A 1 87 ? 14.276 1.323 2.801 1.00 86.81 87 ASN A C 1
ATOM 723 O O . ASN A 1 87 ? 15.425 1.205 2.381 1.00 86.81 87 ASN A O 1
ATOM 727 N N . ALA A 1 88 ? 13.688 0.327 3.466 1.00 87.81 88 ALA A N 1
ATOM 728 C CA . ALA A 1 88 ? 14.340 -0.959 3.674 1.00 87.81 88 ALA A CA 1
ATOM 729 C C . ALA A 1 88 ? 14.612 -1.684 2.339 1.00 87.81 88 ALA A C 1
ATOM 731 O O . ALA A 1 88 ? 13.743 -1.771 1.464 1.00 87.81 88 ALA A O 1
ATOM 732 N N . ASN A 1 89 ? 15.817 -2.240 2.200 1.00 86.12 89 ASN A N 1
ATOM 733 C CA . ASN A 1 89 ? 16.202 -3.122 1.095 1.00 86.12 89 ASN A CA 1
ATOM 734 C C . ASN A 1 89 ? 15.950 -4.591 1.438 1.00 86.12 89 ASN A C 1
ATOM 736 O O . ASN A 1 89 ? 15.972 -4.981 2.611 1.00 86.12 89 ASN A O 1
ATOM 740 N N . ASP A 1 90 ? 15.735 -5.408 0.410 1.00 83.94 90 ASP A N 1
ATOM 741 C CA . ASP A 1 90 ? 15.785 -6.857 0.537 1.00 83.94 90 ASP A CA 1
ATOM 742 C C . ASP A 1 90 ? 17.194 -7.263 1.012 1.00 83.94 90 ASP A C 1
ATOM 744 O O . ASP A 1 90 ? 18.183 -7.012 0.315 1.00 83.94 90 ASP A O 1
ATOM 748 N N . PRO A 1 91 ? 17.320 -7.869 2.207 1.00 80.50 91 PRO A N 1
ATOM 749 C CA . PRO A 1 91 ? 18.620 -8.158 2.792 1.00 80.50 91 PRO A CA 1
ATOM 750 C C . PRO A 1 91 ? 19.396 -9.227 2.017 1.00 80.50 91 PRO A C 1
ATOM 752 O O . PRO A 1 91 ? 20.623 -9.226 2.071 1.00 80.50 91 PRO A O 1
ATOM 755 N N . GLU A 1 92 ? 18.722 -10.139 1.316 1.00 78.38 92 GLU A N 1
ATOM 756 C CA . GLU A 1 92 ? 19.372 -11.188 0.529 1.00 78.38 92 GLU A CA 1
ATOM 757 C C . GLU A 1 92 ? 19.861 -10.639 -0.809 1.00 78.38 92 GLU A C 1
ATOM 759 O O . GLU A 1 92 ? 21.008 -10.885 -1.187 1.00 78.38 92 GLU A O 1
ATOM 764 N N . ALA A 1 93 ? 19.034 -9.847 -1.497 1.00 70.81 93 ALA A N 1
ATOM 765 C CA . ALA A 1 93 ? 19.432 -9.217 -2.756 1.00 70.81 93 ALA A CA 1
ATOM 766 C C . ALA A 1 93 ? 20.588 -8.224 -2.543 1.00 70.81 93 ALA A C 1
ATOM 768 O O . ALA A 1 93 ? 21.583 -8.245 -3.273 1.00 70.81 93 ALA A O 1
ATOM 769 N N . PHE A 1 94 ? 20.505 -7.428 -1.472 1.00 72.38 94 PHE A N 1
ATOM 770 C CA . PHE A 1 94 ? 21.541 -6.467 -1.112 1.00 72.38 94 PHE A CA 1
ATOM 771 C C . PHE A 1 94 ? 22.869 -7.147 -0.748 1.00 72.38 94 PHE A C 1
ATOM 773 O O . PHE A 1 94 ? 23.932 -6.689 -1.155 1.00 72.38 94 PHE A O 1
ATOM 780 N N . LYS A 1 95 ? 22.844 -8.273 -0.024 1.00 70.44 95 LYS A N 1
ATOM 781 C CA . LYS A 1 95 ? 24.071 -9.011 0.328 1.00 70.44 95 LYS A CA 1
ATOM 782 C C . LYS A 1 95 ? 24.754 -9.666 -0.868 1.00 70.44 95 LYS A C 1
ATOM 784 O O . LYS A 1 95 ? 25.973 -9.796 -0.856 1.00 70.44 95 LYS A O 1
ATOM 789 N N . ARG A 1 96 ? 23.987 -10.143 -1.852 1.00 66.44 96 ARG A N 1
ATOM 790 C CA . ARG A 1 96 ? 24.535 -10.922 -2.975 1.00 66.44 96 ARG A CA 1
ATOM 791 C C . ARG A 1 96 ? 25.187 -10.053 -4.037 1.00 66.44 96 ARG A C 1
ATOM 793 O O . ARG A 1 96 ? 26.216 -10.449 -4.571 1.00 66.44 96 ARG A O 1
ATOM 800 N N . ALA A 1 97 ? 24.587 -8.907 -4.345 1.00 64.12 97 ALA A N 1
ATOM 801 C CA . ALA A 1 97 ? 25.030 -8.077 -5.461 1.00 64.12 97 ALA A CA 1
ATOM 802 C C . ALA A 1 97 ? 24.862 -6.570 -5.204 1.00 64.12 97 ALA A C 1
ATOM 804 O O . ALA A 1 97 ? 24.836 -5.793 -6.147 1.00 64.12 97 ALA A O 1
ATOM 805 N N . HIS A 1 98 ? 24.739 -6.146 -3.938 1.00 72.38 98 HIS A N 1
ATOM 806 C CA . HIS A 1 98 ? 24.477 -4.745 -3.569 1.00 72.38 98 HIS A CA 1
ATOM 807 C C . HIS A 1 98 ? 23.224 -4.162 -4.233 1.00 72.38 98 HIS A C 1
ATOM 809 O O . HIS A 1 98 ? 23.090 -2.952 -4.377 1.00 72.38 98 HIS A O 1
ATOM 815 N N . LEU A 1 99 ? 22.273 -5.033 -4.584 1.00 73.94 99 LEU A N 1
ATOM 816 C CA . LEU A 1 99 ? 21.049 -4.629 -5.254 1.00 73.94 99 LEU A CA 1
ATOM 817 C C . LEU A 1 99 ? 20.141 -3.897 -4.275 1.00 73.94 99 LEU A C 1
ATOM 819 O O . LEU A 1 99 ? 19.711 -4.454 -3.260 1.00 73.94 99 LEU A O 1
ATOM 823 N N . GLU A 1 100 ? 19.794 -2.661 -4.609 1.00 83.31 100 GLU A N 1
ATOM 824 C CA . GLU A 1 100 ? 18.860 -1.843 -3.840 1.00 83.31 100 GLU A CA 1
ATOM 825 C C . GLU A 1 100 ? 17.406 -2.213 -4.166 1.00 83.31 100 GLU A C 1
ATOM 827 O O . GLU A 1 100 ? 16.592 -1.382 -4.547 1.00 83.31 100 GLU A O 1
ATOM 832 N N . ILE A 1 101 ? 17.042 -3.490 -4.058 1.00 82.44 101 ILE A N 1
ATOM 833 C CA . ILE A 1 101 ? 15.661 -3.918 -4.306 1.00 82.44 101 ILE A CA 1
ATOM 834 C C . ILE A 1 101 ? 14.817 -3.592 -3.067 1.00 82.44 101 ILE A C 1
ATOM 836 O O . ILE A 1 101 ? 15.171 -4.043 -1.973 1.00 82.44 101 ILE A O 1
ATOM 840 N N . PRO A 1 102 ? 13.696 -2.853 -3.190 1.00 87.31 102 PRO A N 1
ATOM 841 C CA . PRO A 1 102 ? 12.824 -2.579 -2.053 1.00 87.31 102 PRO A CA 1
ATOM 842 C C . PRO A 1 102 ? 12.323 -3.865 -1.388 1.00 87.31 102 PRO A C 1
ATOM 844 O O . PRO A 1 102 ? 11.861 -4.794 -2.055 1.00 87.31 102 PRO A O 1
ATOM 847 N N . LYS A 1 103 ? 12.386 -3.909 -0.052 1.00 89.44 103 LYS A N 1
ATOM 848 C CA . LYS A 1 103 ? 11.909 -5.054 0.741 1.00 89.44 103 LYS A CA 1
ATOM 849 C C . LYS A 1 103 ? 10.398 -5.249 0.618 1.00 89.44 103 LYS A C 1
ATOM 851 O O . LYS A 1 103 ? 9.906 -6.375 0.638 1.00 89.44 103 LYS A O 1
ATOM 856 N N . ILE A 1 104 ? 9.660 -4.144 0.558 1.00 91.19 104 ILE A N 1
ATOM 857 C CA . ILE A 1 104 ? 8.209 -4.152 0.400 1.00 91.19 104 ILE A CA 1
ATOM 858 C C . ILE A 1 104 ? 7.878 -4.135 -1.083 1.00 91.19 104 ILE A C 1
ATOM 860 O O . ILE A 1 104 ? 8.402 -3.321 -1.837 1.00 91.19 104 ILE A O 1
ATOM 864 N N . LYS A 1 105 ? 6.978 -5.035 -1.468 1.00 92.31 105 LYS A N 1
ATOM 865 C CA . LYS A 1 105 ? 6.464 -5.180 -2.825 1.00 92.31 105 LYS A CA 1
ATOM 866 C C . LYS A 1 105 ? 5.307 -4.211 -3.083 1.00 92.31 105 LYS A C 1
ATOM 868 O O . LYS A 1 105 ? 4.497 -3.960 -2.182 1.00 92.31 105 LYS A O 1
ATOM 873 N N . LEU A 1 106 ? 5.212 -3.689 -4.305 1.00 93.88 106 LEU A N 1
ATOM 874 C CA . LEU A 1 106 ? 4.137 -2.795 -4.740 1.00 93.88 106 LEU A CA 1
ATOM 875 C C . LEU A 1 106 ? 2.772 -3.468 -4.585 1.00 93.88 106 LEU A C 1
ATOM 877 O O . LEU A 1 106 ? 1.865 -2.851 -4.030 1.00 93.88 106 LEU A O 1
ATOM 881 N N . LYS A 1 107 ? 2.642 -4.746 -4.968 1.00 93.56 107 LYS A N 1
ATOM 882 C CA . LYS A 1 107 ? 1.412 -5.535 -4.801 1.00 93.56 107 LYS A CA 1
ATOM 883 C C . LYS A 1 107 ? 0.943 -5.533 -3.348 1.00 93.56 107 LYS A C 1
ATOM 885 O O . LYS A 1 107 ? -0.227 -5.287 -3.073 1.00 93.56 107 LYS A O 1
ATOM 890 N N . THR A 1 108 ? 1.855 -5.779 -2.407 1.00 92.81 108 THR A N 1
ATOM 891 C CA . THR A 1 108 ? 1.516 -5.803 -0.979 1.00 92.81 108 THR A CA 1
ATOM 892 C C . THR A 1 108 ? 1.008 -4.443 -0.520 1.00 92.81 108 THR A C 1
ATOM 894 O O . THR A 1 108 ? -0.023 -4.380 0.138 1.00 92.81 108 THR A O 1
ATOM 897 N N . MET A 1 109 ? 1.681 -3.349 -0.891 1.00 93.25 109 MET A N 1
ATOM 898 C CA . MET A 1 109 ? 1.225 -2.003 -0.527 1.00 93.25 109 MET A CA 1
ATOM 899 C C . MET A 1 109 ? -0.127 -1.652 -1.174 1.00 93.25 109 MET A C 1
ATOM 901 O O . MET A 1 109 ? -0.971 -1.041 -0.522 1.00 93.25 109 MET A O 1
ATOM 905 N N . ALA A 1 110 ? -0.368 -2.092 -2.414 1.00 92.81 110 ALA A N 1
ATOM 906 C CA . ALA A 1 110 ? -1.655 -1.938 -3.091 1.00 92.81 110 ALA A CA 1
ATOM 907 C C . ALA A 1 110 ? -2.791 -2.644 -2.334 1.00 92.81 110 ALA A C 1
ATOM 909 O O . ALA A 1 110 ? -3.835 -2.043 -2.086 1.00 92.81 110 ALA A O 1
ATOM 910 N N . GLN A 1 111 ? -2.558 -3.874 -1.866 1.00 92.25 111 GLN A N 1
ATOM 911 C CA . GLN A 1 111 ? -3.515 -4.591 -1.018 1.00 92.25 111 GLN A CA 1
ATOM 912 C C . GLN A 1 111 ? -3.810 -3.823 0.275 1.00 92.25 111 GLN A C 1
ATOM 914 O O . GLN A 1 111 ? -4.958 -3.782 0.706 1.00 92.25 111 GLN A O 1
ATOM 919 N N . ILE A 1 112 ? -2.817 -3.159 0.881 1.00 92.81 112 ILE A N 1
ATOM 920 C CA . ILE A 1 112 ? -3.061 -2.335 2.076 1.00 92.81 112 ILE A CA 1
ATOM 921 C C . ILE A 1 112 ? -3.935 -1.123 1.753 1.00 92.81 112 ILE A C 1
ATOM 923 O O . ILE A 1 112 ? -4.809 -0.801 2.558 1.00 92.81 112 ILE A O 1
ATOM 927 N N . CYS A 1 113 ? -3.745 -0.464 0.604 1.00 91.62 113 CYS A N 1
ATOM 928 C CA . CYS A 1 113 ? -4.639 0.614 0.169 1.00 91.62 113 CYS A CA 1
ATOM 929 C C . CYS A 1 113 ? -6.091 0.122 0.111 1.00 91.62 113 CYS A C 1
ATOM 931 O O . CYS A 1 113 ? -6.964 0.742 0.716 1.00 91.62 113 CYS A O 1
ATOM 933 N N . ILE A 1 114 ? -6.325 -1.020 -0.543 1.00 89.50 114 ILE A N 1
ATOM 934 C CA . ILE A 1 114 ? -7.656 -1.632 -0.674 1.00 89.50 114 ILE A CA 1
ATOM 935 C C . ILE A 1 114 ? -8.225 -2.003 0.701 1.00 89.50 114 ILE A C 1
ATOM 937 O O . ILE A 1 114 ? -9.378 -1.702 0.992 1.00 89.50 114 ILE A O 1
ATOM 941 N N . LEU A 1 115 ? -7.420 -2.589 1.594 1.00 91.25 115 LEU A N 1
ATOM 942 C CA . LEU A 1 115 ? -7.856 -2.914 2.956 1.00 91.25 115 LEU A CA 1
ATOM 943 C C . LEU A 1 115 ? -8.212 -1.666 3.769 1.00 91.25 115 LEU A C 1
ATOM 945 O O . LEU A 1 115 ? -9.210 -1.665 4.484 1.00 91.25 115 LEU A O 1
ATOM 949 N N . CYS A 1 116 ? -7.426 -0.593 3.666 1.00 91.50 116 CYS A N 1
ATOM 950 C CA . CYS A 1 116 ? -7.728 0.657 4.362 1.00 91.50 116 CYS A CA 1
ATOM 951 C C . CYS A 1 116 ? -9.032 1.283 3.857 1.00 91.50 116 CYS A C 1
ATOM 953 O O . CYS A 1 116 ? -9.765 1.868 4.656 1.00 91.50 116 CYS A O 1
ATOM 955 N N . ASP A 1 117 ? -9.329 1.155 2.563 1.00 88.62 117 ASP A N 1
ATOM 956 C CA . ASP A 1 117 ? -10.598 1.589 1.981 1.00 88.62 117 ASP A CA 1
ATOM 957 C C . ASP A 1 117 ? -11.765 0.703 2.449 1.00 88.62 117 ASP A C 1
ATOM 959 O O . ASP A 1 117 ? -12.701 1.211 3.068 1.00 88.62 117 ASP A O 1
ATOM 963 N N . ARG A 1 118 ? -11.643 -0.627 2.304 1.00 87.94 118 ARG A N 1
ATOM 964 C CA . ARG A 1 118 ? -12.626 -1.633 2.756 1.00 87.94 118 ARG A CA 1
ATOM 965 C C . ARG A 1 118 ? -12.969 -1.493 4.238 1.00 87.94 118 ARG A C 1
ATOM 967 O O . ARG A 1 118 ? -14.133 -1.572 4.619 1.00 87.94 118 ARG A O 1
ATOM 974 N N . PHE A 1 119 ? -11.969 -1.261 5.086 1.00 90.94 119 PHE A N 1
ATOM 975 C CA . PHE A 1 119 ? -12.159 -1.078 6.526 1.00 90.94 119 PHE A CA 1
ATOM 976 C C . PHE A 1 119 ? -12.515 0.363 6.918 1.00 90.94 119 PHE A C 1
ATOM 978 O O . PHE A 1 119 ? -12.609 0.668 8.113 1.00 90.94 119 PHE A O 1
ATOM 985 N N . LEU A 1 120 ? -12.719 1.254 5.943 1.00 88.00 120 LEU A N 1
ATOM 986 C CA . LEU A 1 120 ? -13.067 2.661 6.143 1.00 88.00 120 LEU A CA 1
ATOM 987 C C . LEU A 1 120 ? -12.084 3.391 7.077 1.00 88.00 120 LEU A C 1
ATOM 989 O O . LEU A 1 120 ? -12.461 4.272 7.850 1.00 88.00 120 LEU A O 1
ATOM 993 N N . HIS A 1 121 ? -10.804 3.025 7.018 1.00 88.56 121 HIS A N 1
ATOM 994 C CA . HIS A 1 121 ? -9.749 3.558 7.873 1.00 88.56 121 HIS A CA 1
ATOM 995 C C . HIS A 1 121 ? -9.099 4.784 7.218 1.00 88.56 121 HIS A C 1
ATOM 997 O O . HIS A 1 121 ? -7.955 4.755 6.760 1.00 88.56 121 HIS A O 1
ATOM 1003 N N . ARG A 1 122 ? -9.849 5.890 7.149 1.00 81.44 122 ARG A N 1
ATOM 1004 C CA . ARG A 1 122 ? -9.502 7.011 6.259 1.00 81.44 122 ARG A CA 1
ATOM 1005 C C . ARG A 1 122 ? -8.196 7.731 6.603 1.00 81.44 122 ARG A C 1
ATOM 1007 O O . ARG A 1 122 ? -7.453 8.087 5.694 1.00 81.44 122 ARG A O 1
ATOM 1014 N N . SER A 1 123 ? -7.875 7.873 7.889 1.00 79.94 123 SER A N 1
ATOM 1015 C CA . SER A 1 123 ? -6.599 8.451 8.339 1.00 79.94 123 SER A CA 1
ATOM 1016 C C . SER A 1 123 ? -5.390 7.638 7.877 1.00 79.94 123 SER A C 1
ATOM 1018 O O . SER A 1 123 ? -4.388 8.212 7.455 1.00 79.94 123 SER A O 1
ATOM 1020 N N . LEU A 1 124 ? -5.481 6.307 7.955 1.00 86.69 124 LEU A N 1
ATOM 1021 C CA . LEU A 1 124 ? -4.415 5.413 7.525 1.00 86.69 124 LEU A CA 1
ATOM 1022 C C . LEU A 1 124 ? -4.358 5.318 6.001 1.00 86.69 124 LEU A C 1
ATOM 1024 O O . LEU A 1 124 ? -3.266 5.286 5.446 1.00 86.69 124 LEU A O 1
ATOM 1028 N N . LEU A 1 125 ? -5.500 5.359 5.312 1.00 87.56 125 LEU A N 1
ATOM 1029 C CA . LEU A 1 125 ? -5.538 5.317 3.852 1.00 87.56 125 LEU A CA 1
ATOM 1030 C C . LEU A 1 125 ? -4.711 6.441 3.213 1.00 87.56 125 LEU A C 1
ATOM 1032 O O . LEU A 1 125 ? -3.945 6.171 2.292 1.00 87.56 125 LEU A O 1
ATOM 1036 N N . CYS A 1 126 ? -4.807 7.679 3.711 1.00 81.12 126 CYS A N 1
ATOM 1037 C CA . CYS A 1 126 ? -3.994 8.789 3.195 1.00 81.12 126 CYS A CA 1
ATOM 1038 C C . CYS A 1 126 ? -2.487 8.511 3.339 1.00 81.12 126 CYS A C 1
ATOM 1040 O O . CYS A 1 126 ? -1.708 8.777 2.424 1.00 81.12 126 CYS A O 1
ATOM 1042 N N . ILE A 1 127 ? -2.086 7.926 4.472 1.00 84.81 127 ILE A N 1
ATOM 1043 C CA . ILE A 1 127 ? -0.702 7.525 4.762 1.00 84.81 127 ILE A CA 1
ATOM 1044 C C . ILE A 1 127 ? -0.241 6.429 3.812 1.00 84.81 127 ILE A C 1
ATOM 1046 O O . ILE A 1 127 ? 0.801 6.567 3.176 1.00 84.81 127 ILE A O 1
ATOM 1050 N N . VAL A 1 128 ? -1.035 5.376 3.660 1.00 90.44 128 VAL A N 1
ATOM 1051 C CA . VAL A 1 128 ? -0.690 4.229 2.819 1.00 90.44 128 VAL A CA 1
ATOM 1052 C C . VAL A 1 128 ? -0.637 4.621 1.339 1.00 90.44 128 VAL A C 1
ATOM 1054 O O . VAL A 1 128 ? 0.276 4.200 0.635 1.00 90.44 128 VAL A O 1
ATOM 1057 N N . ARG A 1 129 ? -1.529 5.500 0.864 1.00 87.31 129 ARG A N 1
ATOM 1058 C CA . ARG A 1 129 ? -1.471 6.044 -0.505 1.00 87.31 129 ARG A CA 1
ATOM 1059 C C . ARG A 1 129 ? -0.186 6.835 -0.749 1.00 87.31 129 ARG A C 1
ATOM 1061 O O . ARG A 1 129 ? 0.458 6.655 -1.780 1.00 87.31 129 ARG A O 1
ATOM 1068 N N . HIS A 1 130 ? 0.238 7.663 0.205 1.00 84.06 130 HIS A N 1
ATOM 1069 C CA . HIS A 1 130 ? 1.524 8.355 0.110 1.00 84.06 130 HIS A CA 1
ATOM 1070 C C . HIS A 1 130 ? 2.703 7.374 0.110 1.00 84.06 130 HIS A C 1
ATOM 1072 O O . HIS A 1 130 ? 3.583 7.465 -0.745 1.00 84.06 130 HIS A O 1
ATOM 1078 N N . MET A 1 131 ? 2.692 6.402 1.025 1.00 88.88 131 MET A N 1
ATOM 1079 C CA . MET A 1 131 ? 3.691 5.336 1.096 1.00 88.88 131 MET A CA 1
ATOM 1080 C C . MET A 1 131 ? 3.795 4.564 -0.223 1.00 88.88 131 MET A C 1
ATOM 1082 O O . MET A 1 131 ? 4.904 4.294 -0.676 1.00 88.88 131 MET A O 1
ATOM 1086 N N . PHE A 1 132 ? 2.665 4.263 -0.870 1.00 91.94 132 PHE A N 1
ATOM 1087 C CA . PHE A 1 132 ? 2.632 3.626 -2.183 1.00 91.94 132 PHE A CA 1
ATOM 1088 C C . PHE A 1 132 ? 3.343 4.476 -3.239 1.00 91.94 132 PHE A C 1
ATOM 1090 O O . PHE A 1 132 ? 4.202 3.972 -3.958 1.00 91.94 132 PHE A O 1
ATOM 1097 N N . MET A 1 133 ? 3.038 5.775 -3.309 1.00 86.56 133 MET A N 1
ATOM 1098 C CA . MET A 1 133 ? 3.663 6.680 -4.279 1.00 86.56 133 MET A CA 1
ATOM 1099 C C . MET A 1 133 ? 5.174 6.818 -4.054 1.00 86.56 133 MET A C 1
ATOM 1101 O O . MET A 1 133 ? 5.946 6.818 -5.014 1.00 86.56 133 MET A O 1
ATOM 1105 N N . THR A 1 134 ? 5.614 6.892 -2.797 1.00 87.50 134 THR A N 1
ATOM 1106 C CA . THR A 1 134 ? 7.041 6.929 -2.444 1.00 87.50 134 THR A CA 1
ATOM 1107 C C . THR A 1 134 ? 7.735 5.615 -2.802 1.00 87.50 134 THR A C 1
ATOM 1109 O O . THR A 1 134 ? 8.802 5.636 -3.417 1.00 87.50 134 THR A O 1
ATOM 1112 N N . LEU A 1 135 ? 7.106 4.473 -2.506 1.00 91.81 135 LEU A N 1
ATOM 1113 C CA . LEU A 1 135 ? 7.614 3.158 -2.889 1.00 91.81 135 LEU A CA 1
ATOM 1114 C C . LEU A 1 135 ? 7.710 3.019 -4.411 1.00 91.81 135 LEU A C 1
ATOM 1116 O O . LEU A 1 135 ? 8.718 2.523 -4.901 1.00 91.81 135 LEU A O 1
ATOM 1120 N N . LEU A 1 136 ? 6.716 3.490 -5.167 1.00 91.50 136 LEU A N 1
ATOM 1121 C CA . LEU A 1 136 ? 6.703 3.445 -6.630 1.00 91.50 136 LEU A CA 1
ATOM 1122 C C . LEU A 1 136 ? 7.857 4.251 -7.244 1.00 91.50 136 LEU A C 1
ATOM 1124 O O . LEU A 1 136 ? 8.553 3.736 -8.121 1.00 91.50 136 LEU A O 1
ATOM 1128 N N . ALA A 1 137 ? 8.095 5.476 -6.759 1.00 86.81 137 ALA A N 1
ATOM 1129 C CA . ALA A 1 137 ? 9.225 6.296 -7.203 1.00 86.81 137 ALA A CA 1
ATOM 1130 C C . ALA A 1 137 ? 10.565 5.612 -6.926 1.00 86.81 137 ALA A C 1
ATOM 1132 O O . ALA A 1 137 ? 11.368 5.445 -7.842 1.00 86.81 137 ALA A O 1
ATOM 1133 N N . ARG A 1 138 ? 10.762 5.152 -5.687 1.00 87.88 138 ARG A N 1
ATOM 1134 C CA . ARG A 1 138 ? 11.970 4.437 -5.270 1.00 87.88 138 ARG A CA 1
ATOM 1135 C C . ARG A 1 138 ? 12.200 3.179 -6.107 1.00 87.88 138 ARG A C 1
ATOM 1137 O O . ARG A 1 138 ? 13.294 2.931 -6.594 1.00 87.88 138 ARG A O 1
ATOM 1144 N N . THR A 1 139 ? 11.142 2.404 -6.320 1.00 88.75 139 THR A N 1
ATOM 1145 C CA . THR A 1 139 ? 11.176 1.172 -7.113 1.00 88.75 139 THR A CA 1
ATOM 1146 C C . THR A 1 139 ? 11.598 1.464 -8.554 1.00 88.75 139 THR A C 1
ATOM 1148 O O . THR A 1 139 ? 12.437 0.754 -9.095 1.00 88.75 139 THR A O 1
ATOM 1151 N N . LYS A 1 140 ? 11.073 2.531 -9.172 1.00 86.69 140 LYS A N 1
ATOM 1152 C CA . LYS A 1 140 ? 11.486 2.962 -10.516 1.00 86.69 140 LYS A CA 1
ATOM 1153 C C . LYS A 1 140 ? 12.953 3.398 -10.555 1.00 86.69 140 LYS A C 1
ATOM 1155 O O . LYS A 1 140 ? 13.656 3.030 -11.490 1.00 86.69 140 LYS A O 1
ATOM 1160 N N . GLU A 1 141 ? 13.394 4.205 -9.594 1.00 86.06 141 GLU A N 1
ATOM 1161 C CA . GLU A 1 141 ? 14.765 4.721 -9.528 1.00 86.06 141 GLU A CA 1
ATOM 1162 C C . GLU A 1 141 ? 15.782 3.585 -9.412 1.00 86.06 141 GLU A C 1
ATOM 1164 O O . GLU A 1 141 ? 16.649 3.447 -10.274 1.00 86.06 141 GLU A O 1
ATOM 1169 N N . ASN A 1 142 ? 15.585 2.695 -8.440 1.00 84.94 142 ASN A N 1
ATOM 1170 C CA . ASN A 1 142 ? 16.464 1.550 -8.216 1.00 84.94 142 ASN A CA 1
ATOM 1171 C C . ASN A 1 142 ? 16.503 0.634 -9.446 1.00 84.94 142 ASN A C 1
ATOM 1173 O O . ASN A 1 142 ? 17.547 0.098 -9.810 1.00 84.94 142 ASN A O 1
ATOM 1177 N N . TRP A 1 143 ? 15.371 0.494 -10.138 1.00 82.25 143 TRP A N 1
ATOM 1178 C CA . TRP A 1 143 ? 15.288 -0.304 -11.356 1.00 82.25 143 TRP A CA 1
ATOM 1179 C C . TRP A 1 143 ? 15.925 0.352 -12.578 1.00 82.25 143 TRP A C 1
ATOM 1181 O O . TRP A 1 143 ? 16.496 -0.329 -13.429 1.00 82.25 143 TRP A O 1
ATOM 1191 N N . ASN A 1 144 ? 15.850 1.679 -12.667 1.00 83.31 144 ASN A N 1
ATOM 1192 C CA . ASN A 1 144 ? 16.556 2.445 -13.684 1.00 83.31 144 ASN A CA 1
ATOM 1193 C C . ASN A 1 144 ? 18.070 2.302 -13.543 1.00 83.31 144 ASN A C 1
ATOM 1195 O O . ASN A 1 144 ? 18.741 2.276 -14.568 1.00 83.31 144 ASN A O 1
ATOM 1199 N N . THR A 1 145 ? 18.586 2.194 -12.321 1.00 82.00 145 THR A N 1
ATOM 1200 C CA . THR A 1 145 ? 19.994 1.868 -12.069 1.00 82.00 145 THR A CA 1
ATOM 1201 C C . THR A 1 145 ? 20.276 0.418 -12.455 1.00 82.00 145 THR A C 1
ATOM 1203 O O . THR A 1 145 ? 21.133 0.161 -13.301 1.00 82.00 145 THR A O 1
ATOM 1206 N N . LEU A 1 146 ? 19.474 -0.523 -11.940 1.00 80.19 146 LEU A N 1
ATOM 1207 C CA . LEU A 1 146 ? 19.739 -1.949 -12.115 1.00 80.19 146 LEU A CA 1
ATOM 1208 C C . LEU A 1 146 ? 19.748 -2.392 -13.579 1.00 80.19 146 LEU A C 1
ATOM 1210 O O . LEU A 1 146 ? 20.595 -3.190 -13.956 1.00 80.19 146 LEU A O 1
ATOM 1214 N N . LYS A 1 147 ? 18.867 -1.851 -14.429 1.00 78.62 147 LYS A N 1
ATOM 1215 C CA . LYS A 1 147 ? 18.819 -2.235 -15.852 1.00 78.62 147 LYS A CA 1
ATOM 1216 C C . LYS A 1 147 ? 20.108 -1.988 -16.635 1.00 78.62 147 LYS A C 1
ATOM 1218 O O . LYS A 1 147 ? 20.283 -2.565 -17.707 1.00 78.62 147 LYS A O 1
ATOM 1223 N N . TYR A 1 148 ? 20.943 -1.057 -16.175 1.00 77.12 148 TYR A N 1
ATOM 1224 C CA . TYR A 1 148 ? 22.222 -0.753 -16.813 1.00 77.12 148 TYR A CA 1
ATOM 1225 C C . TYR A 1 148 ? 23.372 -1.548 -16.191 1.00 77.12 148 TYR A C 1
ATOM 1227 O O . TYR A 1 148 ? 24.382 -1.755 -16.858 1.00 77.12 148 TYR A O 1
ATOM 1235 N N . GLU A 1 149 ? 23.217 -1.991 -14.944 1.00 77.38 149 GLU A N 1
ATOM 1236 C CA . GLU A 1 149 ? 24.208 -2.789 -14.218 1.00 77.38 149 GLU A CA 1
ATOM 1237 C C . GLU A 1 149 ? 24.077 -4.287 -14.522 1.00 77.38 149 GLU A C 1
ATOM 1239 O O . GLU A 1 149 ? 25.090 -4.963 -14.694 1.00 77.38 149 GLU A O 1
ATOM 1244 N N . ASP A 1 150 ? 22.846 -4.787 -14.664 1.00 75.00 150 ASP A N 1
ATOM 1245 C CA . ASP A 1 150 ? 22.542 -6.148 -15.094 1.00 75.00 150 ASP A CA 1
ATOM 1246 C C . ASP A 1 150 ? 21.423 -6.143 -16.145 1.00 75.00 150 ASP A C 1
ATOM 1248 O O . ASP A 1 150 ? 20.317 -5.647 -15.922 1.00 75.00 150 ASP A O 1
ATOM 1252 N N . SER A 1 151 ? 21.747 -6.674 -17.324 1.00 75.00 151 SER A N 1
ATOM 1253 C CA . SER A 1 151 ? 20.852 -6.723 -18.484 1.00 75.00 151 SER A CA 1
ATOM 1254 C C . SER A 1 151 ? 20.391 -8.142 -18.825 1.00 75.00 151 SER A C 1
ATOM 1256 O O . SER A 1 151 ? 19.742 -8.336 -19.858 1.00 75.00 151 SER A O 1
ATOM 1258 N N . ASP A 1 152 ? 20.686 -9.135 -17.974 1.00 82.62 152 ASP A N 1
ATOM 1259 C CA . ASP A 1 152 ? 20.100 -10.469 -18.101 1.00 82.62 152 ASP A CA 1
ATOM 1260 C C . ASP A 1 152 ? 18.676 -10.491 -17.539 1.00 82.62 152 ASP A C 1
ATOM 1262 O O . ASP A 1 152 ? 18.410 -10.894 -16.408 1.00 82.62 152 ASP A O 1
ATOM 1266 N N . TRP A 1 153 ? 17.726 -10.096 -18.384 1.00 81.62 153 TRP A N 1
ATOM 1267 C CA . TRP A 1 153 ? 16.299 -10.028 -18.061 1.00 81.62 153 TRP A CA 1
ATOM 1268 C C . TRP A 1 153 ? 15.673 -11.348 -17.592 1.00 81.62 153 TRP A C 1
ATOM 1270 O O . TRP A 1 153 ? 14.581 -11.321 -17.025 1.00 81.62 153 TRP A O 1
ATOM 1280 N N . ASN A 1 154 ? 16.352 -12.485 -17.784 1.00 82.50 154 ASN A N 1
ATOM 1281 C CA . ASN A 1 154 ? 15.876 -13.787 -17.317 1.00 82.50 154 ASN A CA 1
ATOM 1282 C C . ASN A 1 154 ? 16.175 -14.038 -15.833 1.00 82.50 154 ASN A C 1
ATOM 1284 O O . ASN A 1 154 ? 15.679 -15.021 -15.276 1.00 82.50 154 ASN A O 1
ATOM 1288 N N . MET A 1 155 ? 16.980 -13.192 -15.178 1.00 82.31 155 MET A N 1
ATOM 1289 C CA . MET A 1 155 ? 17.240 -13.349 -13.751 1.00 82.31 155 MET A CA 1
ATOM 1290 C C . MET A 1 155 ? 15.945 -13.204 -12.949 1.00 82.31 155 MET A C 1
ATOM 1292 O O . MET A 1 155 ? 15.113 -12.328 -13.196 1.00 82.31 155 MET A O 1
ATOM 1296 N N . MET A 1 156 ? 15.802 -14.056 -11.932 1.00 83.69 156 MET A N 1
ATOM 1297 C CA . MET A 1 156 ? 14.571 -14.194 -11.147 1.00 83.69 156 MET A CA 1
ATOM 1298 C C . MET A 1 156 ? 14.073 -12.862 -10.568 1.00 83.69 156 MET A C 1
ATOM 1300 O O . MET A 1 156 ? 12.879 -12.592 -10.598 1.00 83.69 156 MET A O 1
ATOM 1304 N N . TYR A 1 157 ? 14.972 -11.989 -10.108 1.00 80.56 157 TYR A N 1
ATOM 1305 C CA . TYR A 1 157 ? 14.576 -10.703 -9.535 1.00 80.56 157 TYR A CA 1
ATOM 1306 C C . TYR A 1 157 ? 14.029 -9.708 -10.578 1.00 80.56 157 TYR A C 1
ATOM 1308 O O . TYR A 1 157 ? 13.221 -8.859 -10.205 1.00 80.56 157 TYR A O 1
ATOM 1316 N N . HIS A 1 158 ? 14.401 -9.813 -11.865 1.00 83.31 158 HIS A N 1
ATOM 1317 C CA . HIS A 1 158 ? 13.770 -9.043 -12.949 1.00 83.31 158 HIS A CA 1
ATOM 1318 C C . HIS A 1 158 ? 12.359 -9.525 -13.235 1.00 83.31 158 HIS A C 1
ATOM 1320 O O . HIS A 1 158 ? 11.443 -8.707 -13.321 1.00 83.31 158 HIS A O 1
ATOM 1326 N N . VAL A 1 159 ? 12.160 -10.838 -13.296 1.00 85.81 159 VAL A N 1
ATOM 1327 C CA . VAL A 1 159 ? 10.825 -11.414 -13.469 1.00 85.81 159 VAL A CA 1
ATOM 1328 C C . VAL A 1 159 ? 9.924 -11.056 -12.282 1.00 85.81 159 VAL A C 1
ATOM 1330 O O . VAL A 1 159 ? 8.824 -10.542 -12.483 1.00 85.81 159 VAL A O 1
ATOM 1333 N N . ASP A 1 160 ? 10.410 -11.231 -11.051 1.00 86.00 160 ASP A N 1
ATOM 1334 C CA . ASP A 1 160 ? 9.667 -10.919 -9.825 1.00 86.00 160 ASP A CA 1
ATOM 1335 C C . ASP A 1 160 ? 9.284 -9.437 -9.736 1.00 86.00 160 ASP A C 1
ATOM 1337 O O . ASP A 1 160 ? 8.175 -9.104 -9.320 1.00 86.00 160 ASP A O 1
ATOM 1341 N N . PHE A 1 161 ? 10.189 -8.535 -10.128 1.00 86.31 161 PHE A N 1
ATOM 1342 C CA . PHE A 1 161 ? 9.916 -7.099 -10.173 1.00 86.31 161 PHE A CA 1
ATOM 1343 C C . PHE A 1 161 ? 8.780 -6.769 -11.143 1.00 86.31 161 PHE A C 1
ATOM 1345 O O . PHE A 1 161 ? 7.870 -6.009 -10.813 1.00 86.31 161 PHE A O 1
ATOM 1352 N N . MET A 1 162 ? 8.829 -7.340 -12.346 1.00 87.69 162 MET A N 1
ATOM 1353 C CA . MET A 1 162 ? 7.845 -7.057 -13.385 1.00 87.69 162 MET A CA 1
ATOM 1354 C C . MET A 1 162 ? 6.471 -7.610 -13.011 1.00 87.69 162 MET A C 1
ATOM 1356 O O . MET A 1 162 ? 5.472 -6.910 -13.166 1.00 87.69 162 MET A O 1
ATOM 1360 N N . LEU A 1 163 ? 6.425 -8.820 -12.447 1.00 90.75 163 LEU A N 1
ATOM 1361 C CA . LEU A 1 163 ? 5.196 -9.410 -11.920 1.00 90.75 163 LEU A CA 1
ATOM 1362 C C . LEU A 1 163 ? 4.601 -8.575 -10.780 1.00 90.75 163 LEU A C 1
ATOM 1364 O O . LEU A 1 163 ? 3.388 -8.386 -10.742 1.00 90.75 163 LEU A O 1
ATOM 1368 N N . ASP A 1 164 ? 5.430 -8.035 -9.884 1.00 91.69 164 ASP A N 1
ATOM 1369 C CA . ASP A 1 164 ? 4.974 -7.151 -8.805 1.00 91.69 164 ASP A CA 1
ATOM 1370 C C . ASP A 1 164 ? 4.362 -5.845 -9.343 1.00 91.69 164 ASP A C 1
ATOM 1372 O O . ASP A 1 164 ? 3.300 -5.415 -8.889 1.00 91.69 164 ASP A O 1
ATOM 1376 N N . TYR A 1 165 ? 4.985 -5.250 -10.366 1.00 90.06 165 TYR A N 1
ATOM 1377 C CA . TYR A 1 165 ? 4.475 -4.059 -11.053 1.00 90.06 165 TYR A CA 1
ATOM 1378 C C . TYR A 1 165 ? 3.112 -4.306 -11.713 1.00 90.06 165 TYR A C 1
ATOM 1380 O O . TYR A 1 165 ? 2.196 -3.494 -11.555 1.00 90.06 165 TYR A O 1
ATOM 1388 N N . MET A 1 166 ? 2.973 -5.422 -12.440 1.00 91.81 166 MET A N 1
ATOM 1389 C CA . MET A 1 166 ? 1.718 -5.786 -13.109 1.00 91.81 166 MET A CA 1
ATOM 1390 C C . MET A 1 166 ? 0.625 -6.107 -12.088 1.00 91.81 166 MET A C 1
ATOM 1392 O O . MET A 1 166 ? -0.480 -5.580 -12.185 1.00 91.81 166 MET A O 1
ATOM 1396 N N . ALA A 1 167 ? 0.948 -6.883 -11.050 1.00 92.44 167 ALA A N 1
ATOM 1397 C CA . ALA A 1 167 ? -0.011 -7.240 -10.012 1.00 92.44 167 ALA A CA 1
ATOM 1398 C C . ALA A 1 167 ? -0.536 -6.009 -9.255 1.00 92.44 167 ALA A C 1
ATOM 1400 O O . ALA A 1 167 ? -1.724 -5.938 -8.950 1.00 92.44 167 ALA A O 1
ATOM 1401 N N . ALA A 1 168 ? 0.318 -5.017 -8.975 1.00 93.25 168 ALA A N 1
ATOM 1402 C CA . ALA A 1 168 ? -0.123 -3.759 -8.376 1.00 93.25 168 ALA A CA 1
ATOM 1403 C C . ALA A 1 168 ? -1.072 -2.974 -9.301 1.00 93.25 168 ALA A C 1
ATOM 1405 O O . ALA A 1 168 ? -2.063 -2.418 -8.829 1.00 93.25 168 ALA A O 1
ATOM 1406 N N . PHE A 1 169 ? -0.800 -2.938 -10.609 1.00 92.88 169 PHE A N 1
ATOM 1407 C CA . PHE A 1 169 ? -1.685 -2.287 -11.580 1.00 92.88 169 PHE A CA 1
ATOM 1408 C C . PHE A 1 169 ? -3.050 -2.975 -11.683 1.00 92.88 169 PHE A C 1
ATOM 1410 O O . PHE A 1 169 ? -4.081 -2.298 -11.739 1.00 92.88 169 PHE A O 1
ATOM 1417 N N . ASP A 1 170 ? -3.060 -4.307 -11.717 1.00 91.00 170 ASP A N 1
ATOM 1418 C CA . ASP A 1 170 ? -4.289 -5.087 -11.840 1.00 91.00 170 ASP A CA 1
ATOM 1419 C C . ASP A 1 170 ? -5.176 -4.911 -10.595 1.00 91.00 170 ASP A C 1
ATOM 1421 O O . ASP A 1 170 ? -6.386 -4.737 -10.734 1.00 91.00 170 ASP A O 1
ATOM 1425 N N . LEU A 1 171 ? -4.581 -4.828 -9.397 1.00 90.06 171 LEU A N 1
ATOM 1426 C CA . LEU A 1 171 ? -5.302 -4.522 -8.153 1.00 90.06 171 LEU A CA 1
ATOM 1427 C C . LEU A 1 171 ? -5.993 -3.153 -8.181 1.00 90.06 171 LEU A C 1
ATOM 1429 O O . LEU A 1 171 ? -7.125 -3.038 -7.739 1.00 90.06 171 LEU A O 1
ATOM 1433 N N . PHE A 1 172 ? -5.359 -2.117 -8.735 1.00 89.50 172 PHE A N 1
ATOM 1434 C CA . PHE A 1 172 ? -5.981 -0.788 -8.872 1.00 89.50 172 PHE A CA 1
ATOM 1435 C C . PHE A 1 172 ? -6.854 -0.642 -10.124 1.00 89.50 172 PHE A C 1
ATOM 1437 O O . PHE A 1 172 ? -7.329 0.445 -10.456 1.00 89.50 172 PHE A O 1
ATOM 1444 N N . SER A 1 173 ? -7.052 -1.733 -10.859 1.00 84.81 173 SER A N 1
ATOM 1445 C CA . SER A 1 173 ? -7.895 -1.765 -12.045 1.00 84.81 173 SER A CA 1
ATOM 1446 C C . SER A 1 173 ? -9.308 -2.281 -11.764 1.00 84.81 173 SER A C 1
ATOM 1448 O O . SER A 1 173 ? -10.104 -2.306 -12.709 1.00 84.81 173 SER A O 1
ATOM 1450 N N . THR A 1 174 ? -9.630 -2.662 -10.523 1.00 75.19 174 THR A N 1
ATOM 1451 C CA . THR A 1 174 ? -10.894 -3.316 -10.150 1.00 75.19 174 THR A CA 1
ATOM 1452 C C . THR A 1 174 ? -12.052 -2.374 -9.801 1.00 75.19 174 THR A C 1
ATOM 1454 O O . THR A 1 174 ? -13.187 -2.838 -9.854 1.00 75.19 174 THR A O 1
ATOM 1457 N N . GLY A 1 175 ? -11.839 -1.064 -9.593 1.00 57.09 175 GLY A N 1
ATOM 1458 C CA . GLY A 1 175 ? -12.884 -0.071 -9.902 1.00 57.09 175 GLY A CA 1
ATOM 1459 C C . GLY A 1 175 ? -13.330 0.917 -8.819 1.00 57.09 175 GLY A C 1
ATOM 1460 O O . GLY A 1 175 ? -14.510 1.265 -8.811 1.00 57.09 175 GLY A O 1
ATOM 1461 N N . HIS A 1 176 ? -12.444 1.430 -7.961 1.00 62.50 176 HIS A N 1
ATOM 1462 C CA . HIS A 1 176 ? -12.753 2.640 -7.177 1.00 62.50 176 HIS A CA 1
ATOM 1463 C C . HIS A 1 176 ? -12.147 3.913 -7.810 1.00 62.50 176 HIS A C 1
ATOM 1465 O O . HIS A 1 176 ? -11.026 3.892 -8.313 1.00 62.50 176 HIS A O 1
ATOM 1471 N N . ASP A 1 177 ? -12.866 5.046 -7.770 1.00 54.72 177 ASP A N 1
ATOM 1472 C CA . ASP A 1 177 ? -12.504 6.281 -8.502 1.00 54.72 177 ASP A CA 1
ATOM 1473 C C . ASP A 1 177 ? -11.087 6.812 -8.189 1.00 54.72 177 ASP A C 1
ATOM 1475 O O . ASP A 1 177 ? -10.372 7.266 -9.085 1.00 54.72 177 ASP A O 1
ATOM 1479 N N . ASP A 1 178 ? -10.634 6.693 -6.936 1.00 64.31 178 ASP A N 1
ATOM 1480 C CA . ASP A 1 178 ? -9.291 7.121 -6.514 1.00 64.31 178 ASP A CA 1
ATOM 1481 C C . ASP A 1 178 ? -8.174 6.158 -6.972 1.00 64.31 178 ASP A C 1
ATOM 1483 O O . ASP A 1 178 ? -6.999 6.534 -7.023 1.00 64.31 178 ASP A O 1
ATOM 1487 N N . GLU A 1 179 ? -8.508 4.904 -7.292 1.00 77.81 179 GLU A N 1
ATOM 1488 C CA . GLU A 1 179 ? -7.546 3.884 -7.731 1.00 77.81 179 GLU A CA 1
ATOM 1489 C C . GLU A 1 179 ? -7.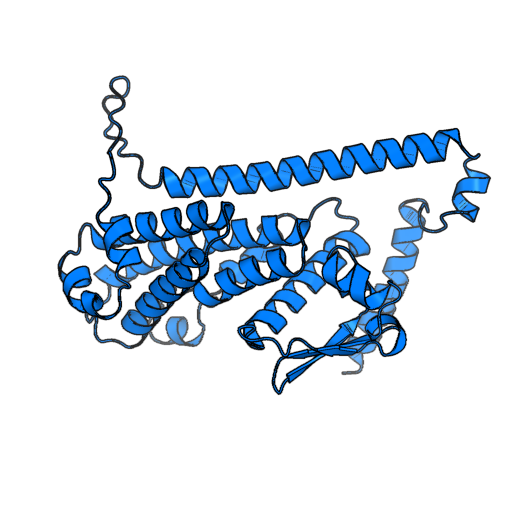026 4.181 -9.133 1.00 77.81 179 GLU A C 1
ATOM 1491 O O . GLU A 1 179 ? -5.864 3.901 -9.430 1.00 77.81 179 GLU A O 1
ATOM 1496 N N . HIS A 1 180 ? -7.838 4.841 -9.966 1.00 79.25 180 HIS A N 1
ATOM 1497 C CA . HIS A 1 180 ? -7.436 5.269 -11.302 1.00 79.25 180 HIS A CA 1
ATOM 1498 C C . HIS A 1 180 ? -6.219 6.195 -11.270 1.00 79.25 180 HIS A C 1
ATOM 1500 O O . HIS A 1 180 ? -5.345 6.062 -12.121 1.00 79.25 180 HIS A O 1
ATOM 15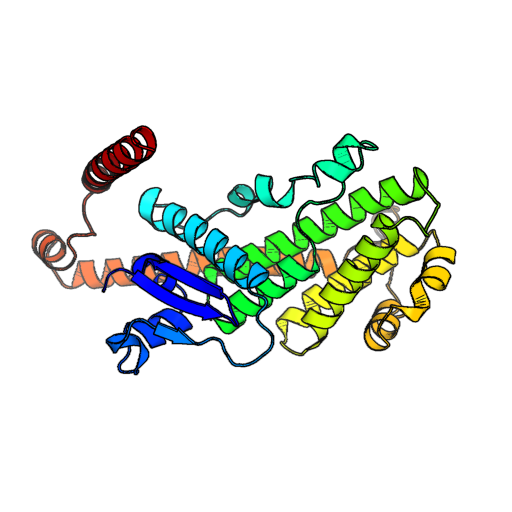06 N N . LEU A 1 181 ? -6.097 7.069 -10.264 1.00 78.44 181 LEU A N 1
ATOM 1507 C CA . LEU A 1 181 ? -4.930 7.945 -10.111 1.00 78.44 181 LEU A CA 1
ATOM 1508 C C . LEU A 1 181 ? -3.647 7.153 -9.832 1.00 78.44 181 LEU A C 1
ATOM 1510 O O . LEU A 1 181 ? -2.587 7.468 -10.377 1.00 78.44 181 LEU A O 1
ATOM 1514 N N . ILE A 1 182 ? -3.739 6.113 -9.002 1.00 85.62 182 ILE A N 1
ATOM 1515 C CA . ILE A 1 182 ? -2.596 5.262 -8.655 1.00 85.62 182 ILE A CA 1
ATOM 1516 C C . ILE A 1 182 ? -2.237 4.354 -9.833 1.00 85.62 182 ILE A C 1
ATOM 1518 O O . ILE A 1 182 ? -1.074 4.273 -10.221 1.00 85.62 182 ILE A O 1
ATOM 1522 N N . ARG A 1 183 ? -3.236 3.731 -10.458 1.00 88.12 183 ARG A N 1
ATOM 1523 C CA . ARG A 1 183 ? -3.103 2.943 -11.689 1.00 88.12 183 ARG A CA 1
ATOM 1524 C C . ARG A 1 183 ? -2.402 3.739 -12.793 1.00 88.12 183 ARG A C 1
ATOM 1526 O O . ARG A 1 183 ? -1.454 3.260 -13.418 1.00 88.12 183 ARG A O 1
ATOM 1533 N N . ASP A 1 184 ? -2.834 4.976 -12.998 1.00 83.38 184 ASP A N 1
ATOM 1534 C CA . ASP A 1 184 ? -2.253 5.885 -13.976 1.00 83.38 184 ASP A CA 1
ATOM 1535 C C . ASP A 1 184 ? -0.795 6.209 -13.646 1.00 83.38 184 ASP A C 1
ATOM 1537 O O . ASP A 1 184 ? 0.056 6.166 -14.537 1.00 83.38 184 ASP A O 1
ATOM 1541 N N . ALA A 1 185 ? -0.484 6.461 -12.372 1.00 84.06 185 ALA A N 1
ATOM 1542 C CA . ALA A 1 185 ? 0.885 6.670 -11.914 1.00 84.06 185 ALA A CA 1
ATOM 1543 C C . ALA A 1 185 ? 1.779 5.439 -12.140 1.00 84.06 185 ALA A C 1
ATOM 1545 O O . ALA A 1 185 ? 2.930 5.599 -12.550 1.00 84.06 185 ALA A O 1
ATOM 1546 N N . ILE A 1 186 ? 1.265 4.220 -11.932 1.00 90.06 186 ILE A N 1
ATOM 1547 C CA . ILE A 1 186 ? 1.992 2.971 -12.210 1.00 90.06 186 ILE A CA 1
ATOM 1548 C C . ILE A 1 186 ? 2.304 2.866 -13.707 1.00 90.06 186 ILE A C 1
ATOM 1550 O O . ILE A 1 186 ? 3.462 2.662 -14.080 1.00 90.06 186 ILE A O 1
ATOM 1554 N N . SER A 1 187 ? 1.300 3.062 -14.571 1.00 88.75 187 SER A N 1
ATOM 1555 C CA . SER A 1 187 ? 1.485 2.989 -16.029 1.00 88.75 187 SER A CA 1
ATOM 1556 C C . SER A 1 187 ? 2.461 4.054 -16.545 1.00 88.75 187 SER A C 1
ATOM 1558 O O . SER A 1 187 ? 3.304 3.776 -17.400 1.00 88.75 187 SER A O 1
ATOM 1560 N N . GLU A 1 188 ? 2.396 5.277 -16.005 1.00 83.75 188 GLU A N 1
ATOM 1561 C CA . GLU A 1 188 ? 3.308 6.366 -16.343 1.00 83.75 188 GLU A CA 1
ATOM 1562 C C . GLU A 1 188 ? 4.732 6.064 -15.874 1.00 83.75 188 GLU A C 1
ATOM 1564 O O . GLU A 1 188 ? 5.675 6.203 -16.656 1.00 83.75 188 GLU A O 1
ATOM 1569 N N . SER A 1 189 ? 4.896 5.600 -14.634 1.00 86.44 189 SER A N 1
ATOM 1570 C CA . SER A 1 189 ? 6.189 5.181 -14.094 1.00 86.44 189 SER A CA 1
ATOM 1571 C C . SER A 1 189 ? 6.846 4.122 -14.985 1.00 86.44 189 SER A C 1
ATOM 1573 O O . SER A 1 189 ? 8.012 4.262 -15.374 1.00 86.44 189 SER A O 1
ATOM 1575 N N . PHE A 1 190 ? 6.066 3.119 -15.398 1.00 87.00 190 PHE A N 1
ATOM 1576 C CA . PHE A 1 190 ? 6.518 2.047 -16.275 1.00 87.00 190 PHE A CA 1
ATOM 1577 C C . PHE A 1 190 ? 6.875 2.527 -17.687 1.00 87.00 190 PHE A C 1
ATOM 1579 O O . PHE A 1 190 ? 7.897 2.121 -18.245 1.00 87.00 190 PHE A O 1
ATOM 1586 N N . TYR A 1 191 ? 6.077 3.424 -18.270 1.00 85.50 191 TYR A N 1
ATOM 1587 C CA . TYR A 1 191 ? 6.388 4.021 -19.569 1.00 85.50 191 TYR A CA 1
ATOM 1588 C C . TYR A 1 191 ? 7.757 4.702 -19.562 1.00 85.50 191 TYR A C 1
ATOM 1590 O O . TYR A 1 191 ? 8.589 4.446 -20.430 1.00 85.50 191 TYR A O 1
ATOM 1598 N N . TRP A 1 192 ? 8.024 5.535 -18.557 1.00 82.12 192 TRP A N 1
ATOM 1599 C CA . TRP A 1 192 ? 9.298 6.244 -18.465 1.00 82.12 192 TRP A CA 1
ATOM 1600 C C . TRP A 1 192 ? 10.471 5.304 -18.193 1.00 82.12 192 TRP A C 1
ATOM 1602 O O . TRP A 1 192 ? 11.562 5.514 -18.721 1.00 82.12 192 TRP A O 1
ATOM 1612 N N . PHE A 1 193 ? 10.247 4.248 -17.411 1.00 82.62 193 PHE A N 1
ATOM 1613 C CA . PHE A 1 193 ? 11.234 3.192 -17.207 1.00 82.62 193 PHE A CA 1
ATOM 1614 C C . PHE A 1 193 ? 11.603 2.482 -18.525 1.00 82.62 193 PHE A C 1
ATOM 1616 O O . PHE A 1 193 ? 12.786 2.277 -18.809 1.00 82.62 193 PHE A O 1
ATOM 1623 N N . THR A 1 194 ? 10.611 2.152 -19.354 1.00 83.50 194 THR A N 1
ATOM 1624 C CA . THR A 1 194 ? 10.790 1.349 -20.577 1.00 83.50 194 THR A CA 1
ATOM 1625 C C . THR A 1 194 ? 11.138 2.150 -21.829 1.00 83.50 194 THR A C 1
ATOM 1627 O O . THR A 1 194 ? 11.647 1.576 -22.792 1.00 83.50 194 THR A O 1
ATOM 1630 N N . ARG A 1 195 ? 10.945 3.476 -21.819 1.00 81.69 195 ARG A N 1
ATOM 1631 C CA . ARG A 1 195 ? 11.136 4.363 -22.981 1.00 81.69 195 ARG A CA 1
ATOM 1632 C C . ARG A 1 195 ? 12.479 4.182 -23.695 1.00 81.69 195 ARG A C 1
ATOM 1634 O O . ARG A 1 195 ? 12.519 4.169 -24.921 1.00 81.69 195 ARG A O 1
ATOM 1641 N N . ASN A 1 196 ? 13.563 4.034 -22.936 1.00 77.62 196 ASN A N 1
ATOM 1642 C CA . ASN A 1 196 ? 14.921 3.905 -23.480 1.00 77.62 196 ASN A CA 1
ATOM 1643 C C . ASN A 1 196 ? 15.389 2.442 -23.582 1.00 77.62 196 ASN A C 1
ATOM 1645 O O . ASN A 1 196 ? 16.556 2.187 -23.869 1.00 77.62 196 ASN A O 1
ATOM 1649 N N . THR A 1 197 ? 14.500 1.472 -23.342 1.00 80.38 197 THR A N 1
ATOM 1650 C CA . THR A 1 197 ? 14.813 0.036 -23.395 1.00 80.38 197 THR A CA 1
ATOM 1651 C C . THR A 1 197 ? 13.656 -0.751 -24.038 1.00 80.38 197 THR A C 1
ATOM 1653 O O . THR A 1 197 ? 13.006 -1.555 -23.368 1.00 80.38 197 THR A O 1
ATOM 1656 N N . PRO A 1 198 ? 13.365 -0.554 -25.342 1.00 77.38 198 PRO A N 1
ATOM 1657 C CA . PRO A 1 198 ? 12.176 -1.137 -25.975 1.00 77.38 198 PRO A CA 1
ATOM 1658 C C . PRO A 1 198 ? 12.157 -2.672 -26.019 1.00 77.38 198 PRO A C 1
ATOM 1660 O O . PRO A 1 198 ? 11.088 -3.278 -26.039 1.00 77.38 198 PRO A O 1
ATOM 1663 N N . SER A 1 199 ? 13.329 -3.314 -25.996 1.00 78.75 199 SER A N 1
ATOM 1664 C CA . SER A 1 199 ? 13.463 -4.777 -25.923 1.00 78.75 199 SER A CA 1
ATOM 1665 C C . SER A 1 199 ? 12.832 -5.368 -24.659 1.00 78.75 199 SER A C 1
ATOM 1667 O O . SER A 1 199 ? 12.336 -6.492 -24.691 1.00 78.75 199 SER A O 1
ATOM 1669 N N . LEU A 1 200 ? 12.783 -4.601 -23.567 1.00 80.50 200 LEU A N 1
ATOM 1670 C CA . LEU A 1 200 ? 12.180 -5.023 -22.306 1.00 80.50 200 LEU A CA 1
ATOM 1671 C C . LEU A 1 200 ? 10.670 -5.227 -22.436 1.00 80.50 200 LEU A C 1
ATOM 1673 O O . LEU A 1 200 ? 10.114 -6.169 -21.878 1.00 80.50 200 LEU A O 1
ATOM 1677 N N . ILE A 1 201 ? 10.010 -4.374 -23.219 1.00 82.12 201 ILE A N 1
ATOM 1678 C CA . ILE A 1 201 ? 8.569 -4.477 -23.471 1.00 82.12 201 ILE A CA 1
ATOM 1679 C C . ILE A 1 201 ? 8.262 -5.775 -24.212 1.00 82.12 201 ILE A C 1
ATOM 1681 O O . ILE A 1 201 ? 7.332 -6.481 -23.842 1.00 82.12 201 ILE A O 1
ATOM 1685 N N . GLN A 1 202 ? 9.068 -6.117 -25.220 1.00 83.06 202 GLN A N 1
ATOM 1686 C CA . GLN A 1 202 ? 8.903 -7.369 -25.962 1.00 83.06 202 GLN A CA 1
ATOM 1687 C C . GLN A 1 202 ? 9.116 -8.586 -25.060 1.00 83.06 202 GLN A C 1
ATOM 1689 O O . GLN A 1 202 ? 8.359 -9.549 -25.144 1.00 83.06 202 GLN A O 1
ATOM 1694 N N . HIS A 1 203 ? 10.116 -8.526 -24.177 1.00 84.12 203 HIS A N 1
ATOM 1695 C CA . HIS A 1 203 ? 10.448 -9.619 -23.269 1.00 84.12 203 HIS A CA 1
ATOM 1696 C C . HIS A 1 203 ? 9.312 -9.929 -22.282 1.00 84.12 203 HIS A C 1
ATOM 1698 O O . HIS A 1 203 ? 8.982 -11.092 -22.060 1.00 84.12 203 HIS A O 1
ATOM 1704 N N . PHE A 1 204 ? 8.668 -8.895 -21.736 1.00 84.75 204 PHE A N 1
ATOM 1705 C CA . PHE A 1 204 ? 7.613 -9.045 -20.730 1.00 84.75 204 PHE A CA 1
ATOM 1706 C C . PHE A 1 204 ? 6.191 -8.888 -21.281 1.00 84.75 204 PHE A C 1
ATOM 1708 O O . PHE A 1 204 ? 5.238 -8.859 -20.509 1.00 84.75 204 PHE A O 1
ATOM 1715 N N . TRP A 1 205 ? 6.010 -8.825 -22.602 1.00 86.31 205 TRP A N 1
ATOM 1716 C CA . TRP A 1 205 ? 4.700 -8.593 -23.221 1.00 86.31 205 TRP A CA 1
ATOM 1717 C C . TRP A 1 205 ? 3.626 -9.579 -22.742 1.00 86.31 205 TRP A C 1
ATOM 1719 O O . TRP A 1 205 ? 2.502 -9.191 -22.441 1.00 86.31 205 TRP A O 1
ATOM 1729 N N . ASN A 1 206 ? 3.995 -10.855 -22.609 1.00 87.44 206 ASN A N 1
ATOM 1730 C CA . ASN A 1 206 ? 3.065 -11.934 -22.269 1.00 87.44 206 ASN A CA 1
ATOM 1731 C C . ASN A 1 206 ? 2.549 -11.890 -20.822 1.00 87.44 206 ASN A C 1
ATOM 1733 O O . ASN A 1 206 ? 1.583 -12.583 -20.517 1.00 87.44 206 ASN A O 1
ATOM 1737 N N . ILE A 1 207 ? 3.190 -11.119 -19.937 1.00 87.12 207 ILE A N 1
ATOM 1738 C CA . ILE A 1 207 ? 2.747 -10.955 -18.545 1.00 87.12 207 ILE A CA 1
ATOM 1739 C C . ILE A 1 207 ? 1.977 -9.647 -18.322 1.00 87.12 207 ILE A C 1
ATOM 1741 O O . ILE A 1 207 ? 1.475 -9.425 -17.225 1.00 87.12 207 ILE A O 1
ATOM 1745 N N . MET A 1 208 ? 1.879 -8.779 -19.336 1.00 88.25 208 MET A N 1
ATOM 1746 C CA . MET A 1 208 ? 1.122 -7.530 -19.248 1.00 88.25 208 MET A CA 1
ATOM 1747 C C . MET A 1 208 ? -0.358 -7.792 -19.529 1.00 88.25 208 MET A C 1
ATOM 1749 O O . MET A 1 208 ? -0.712 -8.392 -20.546 1.00 88.25 208 MET A O 1
ATOM 1753 N N . SER A 1 209 ? -1.241 -7.308 -18.653 1.00 89.50 209 SER A N 1
ATOM 1754 C CA . SER A 1 209 ? -2.681 -7.399 -18.891 1.00 89.50 209 SER A CA 1
ATOM 1755 C C . SER A 1 209 ? -3.098 -6.509 -20.080 1.00 89.50 209 SER A C 1
ATOM 1757 O O . SER A 1 209 ? -2.466 -5.479 -20.337 1.00 89.50 209 SER A O 1
ATOM 1759 N N . PRO A 1 210 ? -4.174 -6.843 -20.824 1.00 89.44 210 PRO A N 1
ATOM 1760 C CA . PRO A 1 210 ? -4.635 -6.013 -21.942 1.00 89.44 210 PRO A CA 1
ATOM 1761 C C . PRO A 1 210 ? -4.910 -4.558 -21.536 1.00 89.44 210 PRO A C 1
ATOM 1763 O O . PRO A 1 210 ? -4.566 -3.631 -22.264 1.00 89.44 210 PRO A O 1
ATOM 1766 N N . LYS A 1 211 ? -5.459 -4.365 -20.329 1.00 89.31 211 LYS A N 1
ATOM 1767 C CA . LYS A 1 211 ? -5.720 -3.049 -19.738 1.00 89.31 211 LYS A CA 1
ATOM 1768 C C . LYS A 1 211 ? -4.428 -2.286 -19.440 1.00 89.31 211 LYS A C 1
ATOM 1770 O O . LYS A 1 211 ? -4.369 -1.079 -19.655 1.00 89.31 211 LYS A O 1
ATOM 1775 N N . PHE A 1 212 ? -3.382 -2.982 -18.991 1.00 89.25 212 PHE A N 1
ATOM 1776 C CA . PHE A 1 212 ? -2.062 -2.381 -18.819 1.00 89.25 212 PHE A CA 1
ATOM 1777 C C . PHE A 1 212 ? -1.506 -1.875 -20.149 1.00 89.25 212 PHE A C 1
ATOM 1779 O O . PHE A 1 212 ? -1.052 -0.737 -20.236 1.00 89.25 212 PHE A O 1
ATOM 1786 N N . ILE A 1 213 ? -1.570 -2.704 -21.195 1.00 87.94 213 ILE A N 1
ATOM 1787 C CA . ILE A 1 213 ? -1.080 -2.355 -22.534 1.00 87.94 213 ILE A CA 1
ATOM 1788 C C . ILE A 1 213 ? -1.830 -1.139 -23.093 1.00 87.94 213 ILE A C 1
ATOM 1790 O O . ILE A 1 213 ? -1.211 -0.261 -23.695 1.00 87.94 213 ILE A O 1
ATOM 1794 N N . GLU A 1 214 ? -3.145 -1.063 -22.888 1.00 87.38 214 GLU A N 1
ATOM 1795 C CA . GLU A 1 214 ? -3.966 0.080 -23.293 1.00 87.38 214 GLU A CA 1
ATOM 1796 C C . GLU A 1 214 ? -3.502 1.380 -22.616 1.00 87.38 214 GLU A C 1
ATOM 1798 O O . GLU A 1 214 ? -3.145 2.335 -23.306 1.00 87.38 214 GLU A O 1
ATOM 1803 N N . GLU A 1 215 ? -3.407 1.396 -21.282 1.00 85.12 215 GLU A N 1
ATOM 1804 C CA . GLU A 1 215 ? -2.976 2.573 -20.508 1.00 85.12 215 GLU A CA 1
ATOM 1805 C C . GLU A 1 215 ? -1.501 2.940 -20.761 1.00 85.12 215 GLU A C 1
ATOM 1807 O O . GLU A 1 215 ? -1.099 4.110 -20.761 1.00 85.12 215 GLU A O 1
ATOM 1812 N N . TRP A 1 216 ? -0.657 1.944 -21.027 1.00 84.50 216 TRP A N 1
ATOM 1813 C CA . TRP A 1 216 ? 0.731 2.162 -21.413 1.00 84.50 216 TRP A CA 1
ATOM 1814 C C . TRP A 1 216 ? 0.853 2.821 -22.796 1.00 84.50 216 TRP A C 1
ATOM 1816 O O . TRP A 1 216 ? 1.700 3.697 -22.962 1.00 84.50 216 TRP A O 1
ATOM 1826 N N . ASN A 1 217 ? -0.007 2.487 -23.761 1.00 81.75 217 ASN A N 1
ATOM 1827 C CA . ASN A 1 217 ? 0.022 3.070 -25.109 1.00 81.75 217 ASN A CA 1
ATOM 1828 C C . ASN A 1 217 ? -0.579 4.481 -25.204 1.00 81.75 217 ASN A C 1
ATOM 1830 O O . ASN A 1 217 ? -0.481 5.121 -26.255 1.00 81.75 217 ASN A O 1
ATOM 1834 N N . VAL A 1 218 ? -1.184 4.998 -24.131 1.00 79.75 218 VAL A N 1
ATOM 1835 C CA . VAL A 1 218 ? -1.709 6.367 -24.116 1.00 79.75 218 VAL A CA 1
ATOM 1836 C C . VAL A 1 218 ? -0.578 7.368 -24.369 1.00 79.75 218 VAL A C 1
ATOM 1838 O O . VAL A 1 218 ? 0.452 7.364 -23.690 1.00 79.75 218 VAL A O 1
ATOM 1841 N N . SER A 1 219 ? -0.786 8.261 -25.342 1.00 68.25 219 SER A N 1
ATOM 1842 C CA . SER A 1 219 ? 0.161 9.329 -25.673 1.00 68.25 219 SER A CA 1
ATOM 1843 C C . SER A 1 219 ? 0.440 10.201 -24.448 1.00 68.25 219 SER A C 1
ATOM 1845 O O . SER A 1 219 ? -0.463 10.819 -23.881 1.00 68.25 219 SER A O 1
ATOM 1847 N N . ARG A 1 220 ? 1.712 10.281 -24.051 1.00 69.25 220 ARG A N 1
ATOM 1848 C CA . ARG A 1 220 ? 2.172 11.140 -22.955 1.00 69.25 220 ARG A CA 1
ATOM 1849 C C . ARG A 1 220 ? 2.764 12.410 -23.553 1.00 69.25 220 ARG A C 1
ATOM 1851 O O . ARG A 1 220 ? 3.843 12.389 -24.142 1.00 69.25 220 ARG A O 1
ATOM 1858 N N . HIS A 1 221 ? 2.027 13.513 -23.438 1.00 52.81 221 HIS A N 1
ATOM 1859 C CA . HIS A 1 221 ? 2.469 14.807 -23.943 1.00 52.81 221 HIS A CA 1
ATOM 1860 C C . HIS A 1 221 ? 3.614 15.355 -23.087 1.00 52.81 221 HIS A C 1
ATOM 1862 O O . HIS A 1 221 ? 3.452 15.617 -21.897 1.00 52.81 221 HIS A O 1
ATOM 1868 N N . ILE A 1 222 ? 4.766 15.576 -23.719 1.00 53.81 222 ILE A N 1
ATOM 1869 C CA . ILE A 1 222 ? 5.782 16.505 -23.222 1.00 53.81 222 ILE A CA 1
ATOM 1870 C C . ILE A 1 222 ? 5.168 17.898 -23.389 1.00 53.81 222 ILE A C 1
ATOM 1872 O O . ILE A 1 222 ? 5.031 18.382 -24.512 1.00 53.81 222 ILE A O 1
ATOM 1876 N N . VAL A 1 223 ? 4.724 18.507 -22.289 1.00 44.88 223 VAL A N 1
ATOM 1877 C CA . VAL A 1 223 ? 4.240 19.892 -22.311 1.00 44.88 223 VAL A CA 1
ATOM 1878 C C . VAL A 1 223 ? 5.445 20.799 -22.532 1.00 44.88 223 VAL A C 1
ATOM 1880 O O . VAL A 1 223 ? 6.339 20.849 -21.694 1.00 44.88 223 VAL A O 1
ATOM 1883 N N . TRP A 1 224 ? 5.474 21.484 -23.672 1.00 41.66 224 TRP A N 1
ATOM 1884 C CA . TRP A 1 224 ? 6.458 22.521 -23.958 1.00 41.66 224 TRP A CA 1
ATOM 1885 C C . TRP A 1 224 ? 6.102 23.776 -23.168 1.00 41.66 224 TRP A C 1
ATOM 1887 O O . TRP A 1 224 ? 5.028 24.342 -23.362 1.00 41.66 224 TRP A O 1
ATOM 1897 N N . ASP A 1 225 ? 6.999 24.203 -22.286 1.00 44.16 225 ASP A N 1
ATOM 1898 C CA . ASP A 1 225 ? 6.951 25.544 -21.721 1.00 44.16 225 ASP A CA 1
ATOM 1899 C C . ASP A 1 225 ? 7.698 26.486 -22.675 1.00 44.16 225 ASP A C 1
ATOM 1901 O O . ASP A 1 225 ? 8.910 26.377 -22.860 1.00 44.16 225 ASP A O 1
ATOM 1905 N N . SER A 1 226 ? 6.955 27.362 -23.351 1.00 41.88 226 SER A N 1
ATOM 1906 C CA . SER A 1 226 ? 7.506 28.297 -24.335 1.00 41.88 226 SER A CA 1
ATOM 1907 C C . SER A 1 226 ? 8.299 29.448 -23.711 1.00 41.88 226 SER A C 1
ATOM 1909 O O . SER A 1 226 ? 8.961 30.171 -24.450 1.00 41.88 226 SER A O 1
ATOM 1911 N N . GLU A 1 227 ? 8.235 29.645 -22.390 1.00 51.66 227 GLU A N 1
ATOM 1912 C CA . GLU A 1 227 ? 8.885 30.779 -21.718 1.00 51.66 227 GLU A CA 1
ATOM 1913 C C . GLU A 1 227 ? 10.274 30.451 -21.153 1.00 51.66 227 GLU A C 1
ATOM 1915 O O . GLU A 1 227 ? 11.039 31.370 -20.866 1.00 51.66 227 GLU A O 1
ATOM 1920 N N . S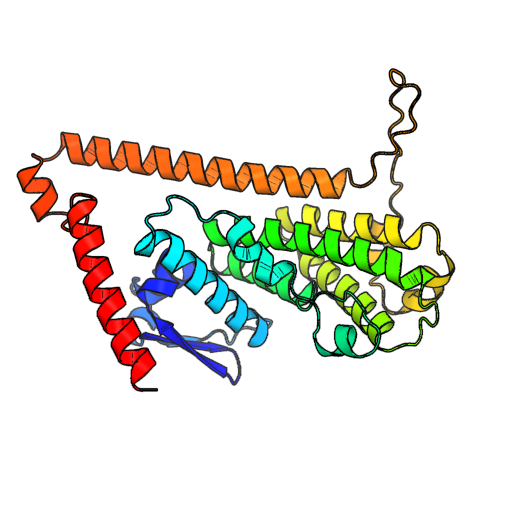ER A 1 228 ? 10.633 29.172 -21.004 1.00 45.59 228 SER A N 1
ATOM 1921 C CA . SER A 1 228 ? 11.828 28.783 -20.245 1.00 45.59 228 SER A CA 1
ATOM 1922 C C . SER A 1 228 ? 13.020 28.273 -21.067 1.00 45.59 228 SER A C 1
ATOM 1924 O O . SER A 1 228 ? 14.044 27.990 -20.457 1.00 45.59 228 SER A O 1
ATOM 1926 N N . GLU A 1 229 ? 12.946 28.153 -22.405 1.00 38.06 229 GLU A N 1
ATOM 1927 C CA . GLU A 1 229 ? 13.982 27.536 -23.288 1.00 38.06 229 GLU A CA 1
ATOM 1928 C C . GLU A 1 229 ? 14.502 26.147 -22.827 1.00 38.06 229 GLU A C 1
ATOM 1930 O O . GLU A 1 229 ? 15.380 25.547 -23.449 1.00 38.06 229 GLU A O 1
ATOM 1935 N N . ILE A 1 230 ? 13.930 25.586 -21.762 1.00 38.56 230 ILE A N 1
ATOM 1936 C CA . ILE A 1 230 ? 14.278 24.305 -21.169 1.00 38.56 230 ILE A CA 1
ATOM 1937 C C . ILE A 1 230 ? 13.194 23.324 -21.592 1.00 38.56 230 ILE A C 1
ATOM 1939 O O . ILE A 1 230 ? 12.006 23.523 -21.336 1.00 38.56 230 ILE A O 1
ATOM 1943 N N . ILE A 1 231 ? 13.609 22.216 -22.206 1.00 38.31 231 ILE A N 1
ATOM 1944 C CA . ILE A 1 231 ? 12.739 21.062 -22.428 1.00 38.31 231 ILE A CA 1
ATOM 1945 C C . ILE A 1 231 ? 12.436 20.449 -21.056 1.00 38.31 231 ILE A C 1
ATOM 1947 O O . ILE A 1 231 ? 13.079 19.491 -20.634 1.00 38.31 231 ILE A O 1
ATOM 1951 N N . ILE A 1 232 ? 11.451 20.986 -20.337 1.00 40.97 232 ILE A N 1
ATOM 1952 C CA . ILE A 1 232 ? 10.821 20.258 -19.240 1.00 40.97 232 ILE A CA 1
ATOM 1953 C C . ILE A 1 232 ? 9.725 19.421 -19.879 1.00 40.97 232 ILE A C 1
ATOM 1955 O O . ILE A 1 232 ? 8.540 19.735 -19.800 1.00 40.97 232 ILE A O 1
ATOM 1959 N N . GLY A 1 233 ? 10.108 18.306 -20.502 1.00 40.72 233 GLY A N 1
ATOM 1960 C CA . GLY A 1 233 ? 9.178 17.190 -20.510 1.00 40.72 233 GLY A CA 1
ATOM 1961 C C . GLY A 1 233 ? 8.871 16.906 -19.055 1.00 40.72 233 GLY A C 1
ATOM 1962 O O . GLY A 1 233 ? 9.738 16.396 -18.353 1.00 40.72 233 GLY A O 1
ATOM 1963 N N . ARG A 1 234 ? 7.697 17.322 -18.567 1.00 46.31 234 ARG A N 1
ATOM 1964 C CA . ARG A 1 234 ? 7.261 16.939 -17.229 1.00 46.31 234 ARG A CA 1
ATOM 1965 C C . ARG A 1 234 ? 7.037 15.436 -17.283 1.00 46.31 234 ARG A C 1
ATOM 1967 O O . ARG A 1 234 ? 5.953 14.969 -17.617 1.00 46.31 234 ARG A O 1
ATOM 1974 N N . GLU A 1 235 ? 8.092 14.671 -17.025 1.00 50.59 235 GLU A N 1
ATOM 1975 C CA . GLU A 1 235 ? 7.922 13.333 -16.496 1.00 50.59 235 GLU A CA 1
ATOM 1976 C C . GLU A 1 235 ? 6.968 13.459 -15.297 1.00 50.59 235 GLU A C 1
ATOM 1978 O O . GLU A 1 235 ? 7.033 14.450 -14.564 1.00 50.59 235 GLU A O 1
ATOM 1983 N N . TYR A 1 236 ? 6.095 12.473 -15.091 1.00 54.41 236 TYR A N 1
ATOM 1984 C CA . TYR A 1 236 ? 5.285 12.359 -13.876 1.00 54.41 236 TYR A CA 1
ATOM 1985 C C . TYR A 1 236 ? 4.110 13.334 -13.743 1.00 54.41 236 TYR A C 1
ATOM 1987 O O . TYR A 1 236 ? 3.780 13.696 -12.621 1.00 54.41 236 TYR A O 1
ATOM 1995 N N . VAL A 1 237 ? 3.422 13.756 -14.809 1.00 58.66 237 VAL A N 1
ATOM 1996 C CA . VAL A 1 237 ? 2.238 14.625 -14.616 1.00 58.66 237 VAL A CA 1
ATOM 1997 C C . VAL A 1 237 ? 1.158 13.901 -13.807 1.00 58.66 237 VAL A C 1
ATOM 1999 O O . VAL A 1 237 ? 0.573 14.498 -12.904 1.00 58.66 237 VAL A O 1
ATOM 2002 N N . ARG A 1 238 ? 0.911 12.614 -14.080 1.00 60.41 238 ARG A N 1
ATOM 2003 C CA . ARG A 1 238 ? -0.108 11.833 -13.361 1.00 60.41 238 ARG A CA 1
ATOM 2004 C C . ARG A 1 238 ? 0.403 11.390 -11.992 1.00 60.41 238 ARG A C 1
ATOM 2006 O O . ARG A 1 238 ? -0.328 11.480 -11.010 1.00 60.41 238 ARG A O 1
ATOM 2013 N N . PHE A 1 239 ? 1.671 10.994 -11.907 1.00 59.59 239 PHE A N 1
ATOM 2014 C CA . PHE A 1 239 ? 2.320 10.641 -10.642 1.00 59.59 239 PHE A CA 1
ATOM 2015 C C . PHE A 1 239 ? 2.407 11.830 -9.662 1.00 59.59 239 PHE A C 1
ATOM 2017 O O . PHE A 1 239 ? 2.050 11.692 -8.492 1.00 59.59 239 PHE A O 1
ATOM 2024 N N . ASP A 1 240 ? 2.836 13.009 -10.117 1.00 59.34 240 ASP A N 1
ATOM 2025 C CA . ASP A 1 240 ? 2.918 14.230 -9.305 1.00 59.34 240 ASP A CA 1
ATOM 2026 C C . ASP A 1 240 ? 1.521 14.721 -8.909 1.00 59.34 240 ASP A C 1
ATOM 2028 O O . ASP A 1 240 ? 1.311 15.127 -7.767 1.00 59.34 240 ASP A O 1
ATOM 2032 N N . HIS A 1 241 ? 0.539 14.599 -9.809 1.00 64.69 241 HIS A N 1
ATOM 2033 C CA . HIS A 1 241 ? -0.860 14.880 -9.498 1.00 64.69 241 HIS A CA 1
ATOM 2034 C C . HIS A 1 241 ? -1.389 13.982 -8.369 1.00 64.69 241 HIS A C 1
ATOM 2036 O O . HIS A 1 241 ? -1.871 14.507 -7.366 1.00 64.69 241 HIS A O 1
ATOM 2042 N N . ALA A 1 242 ? -1.230 12.658 -8.473 1.00 60.81 242 ALA A N 1
ATOM 2043 C CA . ALA A 1 242 ? -1.655 11.718 -7.434 1.00 60.81 242 ALA A CA 1
ATOM 2044 C C . ALA A 1 242 ? -0.947 11.990 -6.094 1.00 60.81 242 ALA A C 1
ATOM 2046 O O . ALA A 1 242 ? -1.590 12.105 -5.051 1.00 60.81 242 ALA A O 1
ATOM 2047 N N . LYS A 1 243 ? 0.378 12.191 -6.119 1.00 64.44 243 LYS A N 1
ATOM 2048 C CA . LYS A 1 243 ? 1.168 12.504 -4.919 1.00 64.44 243 LYS A CA 1
ATOM 2049 C C . LYS A 1 243 ? 0.694 13.794 -4.238 1.00 64.44 243 LYS A C 1
ATOM 2051 O O . LYS A 1 243 ? 0.526 13.812 -3.019 1.00 64.44 243 LYS A O 1
ATOM 2056 N N . LYS A 1 244 ? 0.467 14.866 -5.004 1.00 64.75 244 LYS A N 1
ATOM 2057 C CA . LYS A 1 244 ? -0.016 16.156 -4.484 1.00 64.75 244 LYS A CA 1
ATOM 2058 C C . LYS A 1 244 ? -1.441 16.072 -3.952 1.00 64.75 244 LYS A C 1
ATOM 2060 O O . LYS A 1 244 ? -1.724 16.689 -2.924 1.00 64.75 244 LYS A O 1
ATOM 2065 N N . LEU A 1 245 ? -2.312 15.301 -4.603 1.00 65.69 245 LEU A N 1
ATOM 2066 C CA . LEU A 1 245 ? -3.675 15.083 -4.129 1.00 65.69 245 LEU A CA 1
ATOM 2067 C C . LEU A 1 245 ? -3.663 14.381 -2.767 1.00 65.69 245 LEU A C 1
ATOM 2069 O O . LEU A 1 245 ? -4.246 14.895 -1.824 1.00 65.69 245 LEU A O 1
ATOM 2073 N N . PHE A 1 246 ? -2.899 13.296 -2.608 1.00 67.69 246 PHE A N 1
ATOM 2074 C CA . PHE A 1 246 ? -2.860 12.550 -1.342 1.00 67.69 246 PHE A CA 1
ATOM 2075 C C . PHE A 1 246 ? -2.234 13.334 -0.182 1.00 67.69 246 PHE A C 1
ATOM 2077 O O . PHE A 1 246 ? -2.682 13.212 0.958 1.00 67.69 246 PHE A O 1
ATOM 2084 N N . ILE A 1 247 ? -1.230 14.174 -0.458 1.00 64.94 247 ILE A N 1
ATOM 2085 C CA . ILE A 1 247 ? -0.703 15.124 0.537 1.00 64.94 247 ILE A CA 1
ATOM 2086 C C . ILE A 1 247 ? -1.797 16.125 0.936 1.00 64.94 247 ILE A C 1
ATOM 2088 O O . ILE A 1 247 ? -1.974 16.415 2.118 1.00 64.94 247 ILE A O 1
ATOM 2092 N N . THR A 1 248 ? -2.556 16.631 -0.038 1.00 62.09 248 THR A N 1
ATOM 2093 C CA . THR A 1 248 ? -3.655 17.575 0.207 1.00 62.09 248 THR A CA 1
ATOM 2094 C C . THR A 1 248 ? -4.769 16.934 1.033 1.00 62.09 248 THR A C 1
ATOM 2096 O O . THR A 1 248 ? -5.197 17.523 2.023 1.00 62.09 248 THR A O 1
ATOM 2099 N N . ASP A 1 249 ? -5.189 15.716 0.689 1.00 64.44 249 ASP A N 1
ATOM 2100 C CA . ASP A 1 249 ? -6.209 14.953 1.414 1.00 64.44 249 ASP A CA 1
ATOM 2101 C C . ASP A 1 249 ? -5.809 14.719 2.866 1.00 64.44 249 ASP A C 1
ATOM 2103 O O . ASP A 1 249 ? -6.633 14.875 3.772 1.00 64.44 249 ASP A O 1
ATOM 2107 N N . GLN A 1 250 ? -4.533 14.397 3.108 1.00 65.25 250 GLN A N 1
ATOM 2108 C CA . GLN A 1 250 ? -4.024 14.300 4.466 1.00 65.25 250 GLN A CA 1
ATOM 2109 C C . GLN A 1 250 ? -4.168 15.647 5.174 1.00 65.25 250 GLN A C 1
ATOM 2111 O O . GLN A 1 250 ? -4.858 15.690 6.185 1.00 65.25 250 GLN A O 1
ATOM 2116 N N . LEU A 1 251 ? -3.618 16.742 4.633 1.00 63.41 251 LEU A N 1
ATOM 2117 C CA . LEU A 1 251 ? -3.686 18.085 5.236 1.00 63.41 251 LEU A CA 1
ATOM 2118 C C . LEU A 1 251 ? -5.128 18.551 5.512 1.00 63.41 251 LEU A C 1
ATOM 2120 O O . LEU A 1 251 ? -5.406 19.170 6.541 1.00 63.41 251 LEU A O 1
ATOM 2124 N N . VAL A 1 252 ? -6.074 18.252 4.620 1.00 61.69 252 VAL A N 1
ATOM 2125 C CA . VAL A 1 252 ? -7.504 18.541 4.814 1.00 61.69 252 VAL A CA 1
ATOM 2126 C C . VAL A 1 252 ? -8.087 17.684 5.938 1.00 61.69 252 VAL A C 1
ATOM 2128 O O . VAL A 1 252 ? -8.839 18.191 6.777 1.00 61.69 252 VAL A O 1
ATOM 2131 N N . PHE A 1 253 ? -7.714 16.407 6.019 1.00 63.41 253 PHE A N 1
ATOM 2132 C CA . PHE A 1 253 ? -8.078 15.545 7.138 1.00 63.41 253 PHE A CA 1
ATOM 2133 C C . PHE A 1 253 ? -7.495 16.064 8.466 1.00 63.41 253 PHE A C 1
ATOM 2135 O O . PHE A 1 253 ? -8.219 16.143 9.462 1.00 63.41 253 PHE A O 1
ATOM 2142 N N . GLU A 1 254 ? -6.237 16.518 8.482 1.00 60.06 254 GLU A N 1
ATOM 2143 C CA . GLU A 1 254 ? -5.607 17.147 9.653 1.00 60.06 254 GLU A CA 1
ATOM 2144 C C . GLU A 1 254 ? -6.406 18.371 10.123 1.00 60.06 254 GLU A C 1
ATOM 2146 O O . GLU A 1 254 ? -6.731 18.516 11.307 1.00 60.06 254 GLU A O 1
ATOM 2151 N N . ASN A 1 255 ? -6.760 19.244 9.177 1.00 55.62 255 ASN A N 1
ATOM 2152 C CA . ASN A 1 255 ? -7.451 20.499 9.446 1.00 55.62 255 ASN A CA 1
ATOM 2153 C C . ASN A 1 255 ? -8.907 20.292 9.880 1.00 55.62 255 ASN A C 1
ATOM 2155 O O . ASN A 1 255 ? -9.350 20.923 10.841 1.00 55.62 255 ASN A O 1
ATOM 2159 N N . SER A 1 256 ? -9.643 19.388 9.233 1.00 58.28 256 SER A N 1
ATOM 2160 C CA . SER A 1 256 ? -11.035 19.080 9.586 1.00 58.28 256 SER A CA 1
ATOM 2161 C C . SER A 1 256 ? -11.138 18.392 10.948 1.00 58.28 256 SER A C 1
ATOM 2163 O O . SER A 1 256 ? -11.984 18.767 11.760 1.00 58.28 256 SER A O 1
ATOM 2165 N N . THR A 1 257 ? -10.224 17.470 11.263 1.00 54.84 257 THR A N 1
ATOM 2166 C CA . THR A 1 257 ? -10.155 16.818 12.580 1.00 54.84 257 THR A CA 1
ATOM 2167 C C . THR A 1 257 ? -9.830 17.831 13.677 1.00 54.84 257 THR A C 1
ATOM 2169 O O . THR A 1 257 ? -10.443 17.816 14.747 1.00 54.84 257 THR A O 1
ATOM 2172 N N . LYS A 1 258 ? -8.910 18.767 13.409 1.00 51.00 258 LYS A N 1
ATOM 2173 C CA . LYS A 1 258 ? -8.595 19.875 14.318 1.00 51.00 258 LYS A CA 1
ATOM 2174 C C . LYS A 1 258 ? -9.810 20.779 14.536 1.00 51.00 258 LYS A C 1
ATOM 2176 O O . LYS A 1 258 ? -10.187 21.009 15.680 1.00 51.00 258 LYS A O 1
ATOM 2181 N N . GLN A 1 259 ? -10.475 21.210 13.466 1.00 50.25 259 GLN A N 1
ATOM 2182 C CA . GLN A 1 259 ? -11.641 22.088 13.540 1.00 50.25 259 GLN A CA 1
ATOM 2183 C C . GLN A 1 259 ? -12.832 21.420 14.242 1.00 50.25 259 GLN A C 1
ATOM 2185 O O . GLN A 1 259 ? -13.460 22.034 15.100 1.00 50.25 259 GLN A O 1
ATOM 2190 N N . GLN A 1 260 ? -13.136 20.154 13.941 1.00 48.88 260 GLN A N 1
ATOM 2191 C CA . GLN A 1 260 ? -14.203 19.415 14.621 1.00 48.88 260 GLN A CA 1
ATOM 2192 C C . GLN A 1 260 ? -13.893 19.199 16.102 1.00 48.88 260 GLN A C 1
ATOM 2194 O O . GLN A 1 260 ? -14.796 19.299 16.934 1.00 48.88 260 GLN A O 1
ATOM 2199 N N . LYS A 1 261 ? -12.628 18.949 16.455 1.00 49.81 261 LYS A N 1
ATOM 2200 C CA . LYS A 1 261 ? -12.192 18.851 17.850 1.00 49.81 261 LYS A CA 1
ATOM 2201 C C . LYS A 1 261 ? -12.296 20.192 18.570 1.00 49.81 261 LYS A C 1
ATOM 2203 O O . LYS A 1 261 ? -12.789 20.214 19.690 1.00 49.81 261 LYS A O 1
ATOM 2208 N N . ASP A 1 262 ? -11.917 21.293 17.930 1.00 48.84 262 ASP A N 1
ATOM 2209 C CA . ASP A 1 262 ? -12.029 22.641 18.496 1.00 48.84 262 ASP A CA 1
ATOM 2210 C C . ASP A 1 262 ? -13.501 23.062 18.652 1.00 48.84 262 ASP A C 1
ATOM 2212 O O . ASP A 1 262 ? -13.870 23.635 19.671 1.00 48.84 262 ASP A O 1
ATOM 2216 N N . ILE A 1 263 ? -14.381 22.690 17.714 1.00 47.97 263 ILE A N 1
ATOM 2217 C CA . ILE A 1 263 ? -15.837 22.880 17.831 1.00 47.97 263 ILE A CA 1
ATOM 2218 C C . ILE A 1 263 ? -16.412 22.013 18.954 1.00 47.97 263 ILE A C 1
ATOM 2220 O O . ILE A 1 263 ? -17.249 22.480 19.724 1.00 47.97 263 ILE A O 1
ATOM 2224 N N . ARG A 1 264 ? -15.994 20.747 19.064 1.00 44.50 264 ARG A N 1
ATOM 2225 C CA . ARG A 1 264 ? -16.466 19.828 20.108 1.00 44.50 264 ARG A CA 1
ATOM 2226 C C . ARG A 1 264 ? -16.000 20.284 21.487 1.00 44.50 264 ARG A C 1
ATOM 2228 O O . ARG A 1 264 ? -16.820 20.331 22.397 1.00 44.50 264 ARG A O 1
ATOM 2235 N N . ASN A 1 265 ? -14.740 20.690 21.614 1.00 49.16 265 ASN A N 1
ATOM 2236 C CA . ASN A 1 265 ? -14.196 21.282 22.829 1.00 49.16 265 ASN A CA 1
ATOM 2237 C C . ASN A 1 265 ? -14.899 22.601 23.139 1.00 49.16 265 ASN A C 1
ATOM 2239 O O . ASN A 1 265 ? -15.414 22.731 24.232 1.00 49.16 265 ASN A 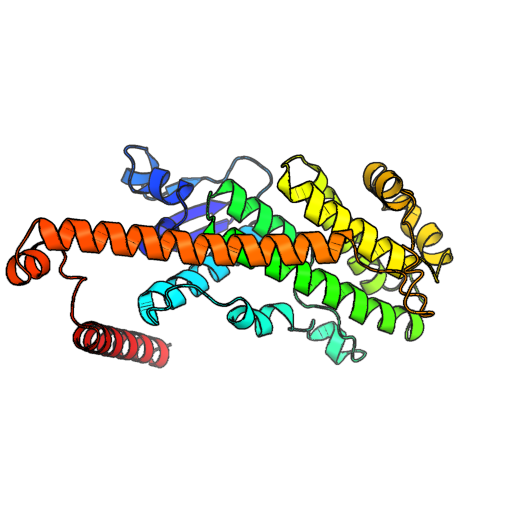O 1
ATOM 2243 N N . GLY A 1 266 ? -15.076 23.507 22.175 1.00 48.62 266 GLY A N 1
ATOM 2244 C CA . GLY A 1 266 ? -15.821 24.753 22.377 1.00 48.62 266 GLY A CA 1
ATOM 2245 C C . GLY A 1 266 ? -17.280 24.535 22.801 1.00 48.62 266 GLY A C 1
ATOM 2246 O O . GLY A 1 266 ? -17.798 25.256 23.648 1.00 48.62 266 GLY A O 1
ATOM 2247 N N . ARG A 1 267 ? -17.956 23.505 22.276 1.00 46.62 267 ARG A N 1
ATOM 2248 C CA . ARG A 1 267 ? -19.316 23.125 22.703 1.00 46.62 267 ARG A CA 1
ATOM 2249 C C . ARG A 1 267 ? -19.334 22.562 24.122 1.00 46.62 267 ARG A C 1
ATOM 2251 O O . ARG A 1 267 ? -20.170 22.979 24.912 1.00 46.62 267 ARG A O 1
ATOM 2258 N N . VAL A 1 268 ? -18.411 21.660 24.453 1.00 44.19 268 VAL A N 1
ATOM 2259 C CA . VAL A 1 268 ? -18.252 21.113 25.812 1.00 44.19 268 VAL A CA 1
ATOM 2260 C C . VAL A 1 268 ? -17.844 22.217 26.797 1.00 44.19 268 VAL A C 1
ATOM 2262 O O . VAL A 1 268 ? -18.321 22.251 27.931 1.00 44.19 268 VAL A O 1
ATOM 2265 N N . ASP A 1 269 ? -17.049 23.181 26.337 1.00 50.25 269 ASP A N 1
ATOM 2266 C CA . ASP A 1 269 ? -16.598 24.325 27.112 1.00 50.25 269 ASP A CA 1
ATOM 2267 C C . ASP A 1 269 ? -17.742 25.279 27.466 1.00 50.25 269 ASP A C 1
ATOM 2269 O O . ASP A 1 269 ? -17.754 25.860 28.551 1.00 50.25 269 ASP A O 1
ATOM 2273 N N . ASN A 1 270 ? -18.734 25.371 26.583 1.00 53.28 270 ASN A N 1
ATOM 2274 C CA . ASN A 1 270 ? -19.944 26.159 26.784 1.00 53.28 270 ASN A CA 1
ATOM 2275 C C . ASN A 1 270 ? -21.045 25.412 27.561 1.00 53.28 270 ASN A C 1
ATOM 2277 O O . ASN A 1 270 ? -21.999 26.046 28.004 1.00 53.28 270 ASN A O 1
ATOM 2281 N N . MET A 1 271 ? -20.950 24.085 27.714 1.00 41.28 271 MET A N 1
ATOM 2282 C CA . MET A 1 271 ? -21.994 23.257 28.341 1.00 41.28 271 MET A CA 1
ATOM 2283 C C . MET A 1 271 ? -21.761 22.980 29.830 1.00 41.28 271 MET A C 1
ATOM 2285 O O . MET A 1 271 ? -22.728 22.813 30.571 1.00 41.28 271 MET A O 1
ATOM 2289 N N . CYS A 1 272 ? -20.511 22.923 30.289 1.00 45.56 272 CYS A N 1
ATOM 2290 C CA . CYS A 1 272 ? -20.202 22.586 31.681 1.00 45.56 272 CYS A CA 1
ATOM 2291 C C . CYS A 1 272 ? -19.000 23.380 32.203 1.00 45.56 272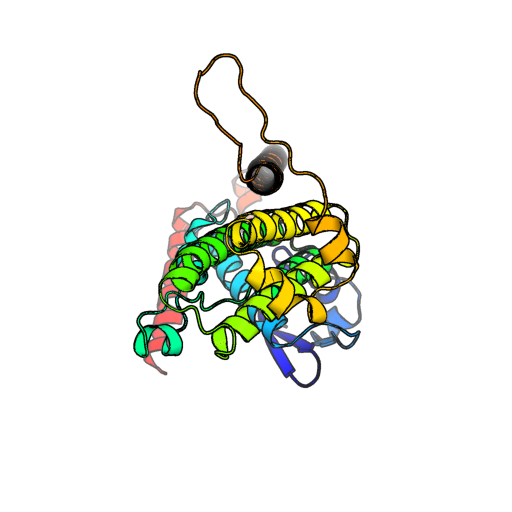 CYS A C 1
ATOM 2293 O O . CYS A 1 272 ? -18.131 23.806 31.439 1.00 45.56 272 CYS A O 1
ATOM 2295 N N . SER A 1 273 ? -18.913 23.563 33.524 1.00 58.94 273 SER A N 1
ATOM 2296 C CA . SER A 1 273 ? -17.732 24.160 34.156 1.00 58.94 273 SER A CA 1
ATOM 2297 C C . SER A 1 273 ? -16.504 23.252 33.976 1.00 58.94 273 SER A C 1
ATOM 2299 O O . SER A 1 273 ? -16.644 22.045 33.776 1.00 58.94 273 SER A O 1
ATOM 2301 N N . ILE A 1 274 ? -15.286 23.799 34.063 1.00 53.50 274 ILE A N 1
ATOM 2302 C CA . ILE A 1 274 ? -14.040 23.008 33.958 1.00 53.50 274 ILE A CA 1
ATOM 2303 C C . ILE A 1 274 ? -14.031 21.844 34.970 1.00 53.50 274 ILE A C 1
ATOM 2305 O O . ILE A 1 274 ? -13.599 20.743 34.638 1.00 53.50 274 ILE A O 1
ATOM 2309 N N . ALA A 1 275 ? -14.567 22.055 36.176 1.00 54.81 275 ALA A N 1
ATOM 2310 C CA . ALA A 1 275 ? -14.653 21.028 37.213 1.00 54.81 275 ALA A CA 1
ATOM 2311 C C . ALA A 1 275 ? -15.615 19.879 36.849 1.00 54.81 275 ALA A C 1
ATOM 2313 O O . ALA A 1 275 ? -15.354 18.728 37.194 1.00 54.81 275 ALA A O 1
ATOM 2314 N N . ASP A 1 276 ? -16.697 20.171 36.124 1.00 50.34 276 ASP A N 1
ATOM 2315 C CA . ASP A 1 276 ? -17.668 19.165 35.678 1.00 50.34 276 ASP A CA 1
ATOM 2316 C C . ASP A 1 276 ? -17.202 18.438 34.408 1.00 50.34 276 ASP A C 1
ATOM 2318 O O . ASP A 1 276 ? -17.445 17.241 34.254 1.00 50.34 276 ASP A O 1
ATOM 2322 N N . ARG A 1 277 ? -16.446 19.118 33.532 1.00 48.97 277 ARG A N 1
ATOM 2323 C CA . ARG A 1 277 ? -15.787 18.503 32.364 1.00 48.97 277 ARG A CA 1
ATOM 2324 C C . ARG A 1 277 ? -14.788 17.422 32.770 1.00 48.97 277 ARG A C 1
ATOM 2326 O O . ARG A 1 277 ? -14.785 16.357 32.163 1.00 48.97 277 ARG A O 1
ATOM 2333 N N . ILE A 1 278 ? -13.996 17.670 33.816 1.00 49.44 278 ILE A N 1
ATOM 2334 C CA . ILE A 1 278 ? -13.025 16.705 34.366 1.00 49.44 278 ILE A CA 1
ATOM 2335 C C . ILE A 1 278 ? -13.727 15.437 34.885 1.00 49.44 278 ILE A C 1
ATOM 2337 O O . ILE A 1 278 ? -13.183 14.343 34.775 1.00 49.44 278 ILE A O 1
ATOM 2341 N N . LYS A 1 279 ? -14.960 15.558 35.397 1.00 49.94 279 LYS A N 1
ATOM 2342 C CA . LYS A 1 279 ? -15.764 14.414 35.860 1.00 49.94 279 LYS A CA 1
ATOM 2343 C C . LYS A 1 279 ? -16.420 13.631 34.716 1.00 49.94 279 LYS A C 1
ATOM 2345 O O . LYS A 1 279 ? -16.565 12.420 34.829 1.00 49.94 279 LYS A O 1
ATOM 2350 N N . LEU A 1 280 ? -16.832 14.311 33.641 1.00 40.78 280 LEU A N 1
ATOM 2351 C CA . LEU A 1 280 ? -17.535 13.713 32.494 1.00 40.78 280 LEU A CA 1
ATOM 2352 C C . LEU A 1 280 ? -16.587 13.115 31.442 1.00 40.78 280 LEU A C 1
ATOM 2354 O O . LEU A 1 280 ? -16.924 12.126 30.797 1.00 40.78 280 LEU A O 1
ATOM 2358 N N . PHE A 1 281 ? -15.399 13.699 31.278 1.00 42.16 281 PHE A N 1
ATOM 2359 C CA . PHE A 1 281 ? -14.369 13.252 30.343 1.00 42.16 281 PHE A CA 1
ATOM 2360 C C . PHE A 1 281 ? -13.004 13.210 31.053 1.00 42.16 281 PHE A C 1
ATOM 2362 O O . PHE A 1 281 ? -12.183 14.109 30.859 1.00 42.16 281 PHE A O 1
ATOM 2369 N N . PRO A 1 282 ? -12.715 12.167 31.854 1.00 43.19 282 PRO A N 1
ATOM 2370 C CA . PRO A 1 282 ? -11.481 12.082 32.649 1.00 43.19 282 PRO A CA 1
ATOM 2371 C C . PRO A 1 282 ? -10.192 12.029 31.807 1.00 43.19 282 PRO A C 1
ATOM 2373 O O . PRO A 1 282 ? -9.096 12.163 32.328 1.00 43.19 282 PRO A O 1
ATOM 2376 N N . PHE A 1 283 ? -10.299 11.865 30.487 1.00 42.47 283 PHE A N 1
ATOM 2377 C CA . PHE A 1 283 ? -9.189 11.931 29.526 1.00 42.47 283 PHE A CA 1
ATOM 2378 C C . PHE A 1 283 ? -8.919 13.346 28.976 1.00 42.47 283 PHE A C 1
ATOM 2380 O O . PHE A 1 283 ? -7.995 13.521 28.184 1.00 42.47 283 PHE A O 1
ATOM 2387 N N . VAL A 1 284 ? -9.676 14.365 29.405 1.00 43.88 284 VAL A N 1
ATOM 2388 C CA . VAL A 1 284 ? -9.363 15.801 29.207 1.00 43.88 284 VAL A CA 1
ATOM 2389 C C . VAL A 1 284 ? -8.439 16.298 30.334 1.00 43.88 284 VAL A C 1
ATOM 2391 O O . VAL A 1 284 ? -8.483 17.446 30.768 1.00 43.88 284 VAL A O 1
ATOM 2394 N N . GLU A 1 285 ? -7.598 15.410 30.854 1.00 43.91 285 GLU A N 1
ATOM 2395 C CA . GLU A 1 285 ? -6.590 15.743 31.849 1.00 43.91 285 GLU A CA 1
ATOM 2396 C C . GLU A 1 285 ? -5.524 16.680 31.259 1.00 43.91 285 GLU A C 1
ATOM 2398 O O . GLU A 1 285 ? -5.215 16.654 30.061 1.00 43.91 285 GLU A O 1
ATOM 2403 N N . LYS A 1 286 ? -4.952 17.530 32.120 1.00 50.28 286 LYS A N 1
ATOM 2404 C CA . LYS A 1 286 ? -3.817 18.391 31.769 1.00 50.28 286 LYS A CA 1
ATOM 2405 C C . LYS A 1 286 ? -2.723 17.525 31.134 1.00 50.28 286 LYS A C 1
ATOM 2407 O O . LYS A 1 286 ? -2.479 16.407 31.577 1.00 50.28 286 LYS A O 1
ATOM 2412 N N . GLN A 1 287 ? -2.023 18.048 30.122 1.00 47.12 287 GLN A N 1
ATOM 2413 C CA . GLN A 1 287 ? -0.930 17.337 29.431 1.00 47.12 287 GLN A CA 1
ATOM 2414 C C . GLN A 1 287 ? 0.106 16.694 30.385 1.00 47.12 287 GLN A C 1
ATOM 2416 O O . GLN A 1 287 ? 0.763 15.723 30.008 1.00 47.12 287 GLN A O 1
ATOM 2421 N N . GLU A 1 288 ? 0.247 17.209 31.608 1.00 44.78 288 GLU A N 1
ATOM 2422 C CA . GLU A 1 288 ? 1.125 16.687 32.664 1.00 44.78 288 GLU A CA 1
ATOM 2423 C C . GLU A 1 288 ? 0.648 15.363 33.294 1.00 44.78 288 GLU A C 1
ATOM 2425 O O . GLU A 1 288 ? 1.470 14.480 33.553 1.00 44.78 288 GLU A O 1
ATOM 2430 N N . ASP A 1 289 ? -0.658 15.154 33.467 1.00 46.41 289 ASP A N 1
ATOM 2431 C CA . ASP A 1 289 ? -1.198 13.914 34.049 1.00 46.41 289 ASP A CA 1
ATOM 2432 C C . ASP A 1 289 ? -1.145 12.761 33.038 1.00 46.41 289 ASP A C 1
ATOM 2434 O O . ASP A 1 289 ? -0.762 11.634 33.369 1.00 46.41 289 ASP A O 1
ATOM 2438 N N . ASN A 1 290 ? -1.364 13.072 31.756 1.00 46.94 290 ASN A N 1
ATOM 2439 C CA . ASN A 1 290 ? -1.217 12.107 30.670 1.00 46.94 290 ASN A CA 1
ATOM 2440 C C . ASN A 1 290 ? 0.246 11.630 30.535 1.00 46.94 290 ASN A C 1
ATOM 2442 O O . ASN A 1 290 ? 0.496 10.440 30.348 1.00 46.94 290 ASN A O 1
ATOM 2446 N N . ARG A 1 291 ? 1.233 12.523 30.733 1.00 49.22 291 ARG A N 1
ATOM 2447 C CA . ARG A 1 291 ? 2.662 12.151 30.823 1.00 49.22 291 ARG A CA 1
ATOM 2448 C C . ARG A 1 291 ? 2.937 11.199 31.985 1.00 49.22 291 ARG A C 1
ATOM 2450 O O . ARG A 1 291 ? 3.674 10.232 31.812 1.00 49.22 291 ARG A O 1
ATOM 2457 N N . THR A 1 292 ? 2.330 11.440 33.143 1.00 47.91 292 THR A N 1
ATOM 2458 C CA . THR A 1 292 ? 2.507 10.602 34.339 1.00 47.91 292 THR A CA 1
ATOM 2459 C C . THR A 1 292 ? 1.887 9.214 34.150 1.00 47.91 292 THR A C 1
ATOM 2461 O O . THR A 1 292 ? 2.490 8.200 34.511 1.00 47.91 292 THR A O 1
ATOM 2464 N N . ARG A 1 293 ? 0.714 9.140 33.511 1.00 46.56 293 ARG A N 1
ATOM 2465 C CA . ARG A 1 293 ? 0.049 7.878 33.160 1.00 46.56 293 ARG A CA 1
ATOM 2466 C C . ARG A 1 293 ? 0.832 7.088 32.107 1.00 46.56 293 ARG A C 1
ATOM 2468 O O . ARG A 1 293 ? 1.025 5.883 32.264 1.00 46.56 293 ARG A O 1
ATOM 2475 N N . LEU A 1 294 ? 1.348 7.765 31.081 1.00 48.28 294 LEU A N 1
ATOM 2476 C CA . LEU A 1 294 ? 2.191 7.170 30.039 1.00 48.28 294 LEU A CA 1
ATOM 2477 C C . LEU A 1 294 ? 3.545 6.695 30.576 1.00 48.28 294 LEU A C 1
ATOM 2479 O O . LEU A 1 294 ? 4.014 5.638 30.168 1.00 48.28 294 LEU A O 1
ATOM 2483 N N . ALA A 1 295 ? 4.155 7.414 31.522 1.00 51.78 295 ALA A N 1
ATOM 2484 C CA . ALA A 1 295 ? 5.385 6.980 32.184 1.00 51.78 295 ALA A CA 1
ATOM 2485 C C . ALA A 1 295 ? 5.183 5.669 32.962 1.00 51.78 295 ALA A C 1
ATOM 2487 O O . ALA A 1 295 ? 6.022 4.773 32.892 1.00 51.78 295 ALA A O 1
ATOM 2488 N N . ARG A 1 296 ? 4.038 5.518 33.645 1.00 44.91 296 ARG A N 1
ATOM 2489 C CA . ARG A 1 296 ? 3.673 4.264 34.325 1.00 44.91 296 ARG A CA 1
ATOM 2490 C C . ARG A 1 296 ? 3.463 3.117 33.336 1.00 44.91 296 ARG A C 1
ATOM 2492 O O . ARG A 1 296 ? 3.968 2.027 33.573 1.00 44.91 296 ARG A O 1
ATOM 2499 N N . LEU A 1 297 ? 2.779 3.361 32.218 1.00 45.78 297 LEU A N 1
ATOM 2500 C CA . LEU A 1 297 ? 2.571 2.350 31.174 1.00 45.78 297 LEU A CA 1
ATOM 2501 C C . LEU A 1 297 ? 3.884 1.937 30.487 1.00 45.78 297 LEU A C 1
ATOM 2503 O O . LEU A 1 297 ? 4.114 0.747 30.299 1.00 45.78 297 LEU A O 1
ATOM 2507 N N . ARG A 1 298 ? 4.783 2.887 30.191 1.00 52.81 298 ARG A N 1
ATOM 2508 C CA . ARG A 1 298 ? 6.130 2.593 29.664 1.00 52.81 298 ARG A CA 1
ATOM 2509 C C . ARG A 1 298 ? 6.943 1.733 30.627 1.00 52.81 298 ARG A C 1
ATOM 2511 O O . ARG A 1 298 ? 7.515 0.738 30.203 1.00 52.81 298 ARG A O 1
ATOM 2518 N N . ALA A 1 299 ? 6.922 2.054 31.921 1.00 53.47 299 ALA A N 1
ATOM 2519 C CA . ALA A 1 299 ? 7.605 1.258 32.938 1.00 53.47 299 ALA A CA 1
ATOM 2520 C C . ALA A 1 299 ? 7.070 -0.187 33.020 1.00 53.47 299 ALA A C 1
ATOM 2522 O O . ALA A 1 299 ? 7.845 -1.116 33.240 1.00 53.47 299 ALA A O 1
ATOM 2523 N N . ILE A 1 300 ? 5.764 -0.386 32.805 1.00 54.03 300 ILE A N 1
ATOM 2524 C CA . ILE A 1 300 ? 5.141 -1.718 32.755 1.00 54.03 300 ILE A CA 1
ATOM 2525 C C . ILE A 1 300 ? 5.596 -2.483 31.504 1.00 54.03 300 ILE A C 1
ATOM 2527 O O . ILE A 1 300 ? 6.008 -3.636 31.614 1.00 54.03 300 ILE A O 1
ATOM 2531 N N . VAL A 1 301 ? 5.584 -1.849 30.328 1.00 45.44 301 VAL A N 1
ATOM 2532 C CA . VAL A 1 301 ? 6.024 -2.476 29.067 1.00 45.44 301 VAL A CA 1
ATOM 2533 C C . VAL A 1 301 ? 7.506 -2.856 29.119 1.00 45.44 301 VAL A C 1
ATOM 2535 O O . VAL A 1 301 ? 7.863 -3.979 28.766 1.00 45.44 301 VAL A O 1
ATOM 2538 N N . GLU A 1 302 ? 8.366 -1.977 29.635 1.00 57.00 302 GLU A N 1
ATOM 2539 C CA . GLU A 1 302 ? 9.793 -2.265 29.820 1.00 57.00 302 GLU A CA 1
ATOM 2540 C C . GLU A 1 302 ? 10.032 -3.408 30.818 1.00 57.00 302 GLU A C 1
ATOM 2542 O O . GLU A 1 302 ? 10.932 -4.227 30.626 1.00 57.00 302 GLU A O 1
ATOM 2547 N N . GLN A 1 303 ? 9.219 -3.511 31.875 1.00 51.06 303 GLN A N 1
ATOM 2548 C CA . GLN A 1 303 ? 9.278 -4.643 32.804 1.00 51.06 303 GLN A CA 1
ATOM 2549 C C . GLN A 1 303 ? 8.891 -5.970 32.151 1.00 51.06 303 GLN A C 1
ATOM 2551 O O . GLN A 1 303 ? 9.470 -7.000 32.497 1.00 51.06 303 GLN A O 1
ATOM 2556 N N . VAL A 1 304 ? 7.919 -5.959 31.239 1.00 52.31 304 VAL A N 1
ATOM 2557 C CA . VAL A 1 304 ? 7.485 -7.155 30.507 1.00 52.31 304 VAL A CA 1
ATOM 2558 C C . VAL A 1 304 ? 8.553 -7.579 29.496 1.00 52.31 304 VAL A C 1
ATOM 2560 O O . VAL A 1 304 ? 8.916 -8.749 29.463 1.00 52.31 304 VAL A O 1
ATOM 2563 N N . GLN A 1 305 ? 9.134 -6.632 28.755 1.00 49.84 305 GLN A N 1
ATOM 2564 C CA . GLN A 1 305 ? 10.190 -6.904 27.770 1.00 49.84 305 GLN A CA 1
ATOM 2565 C C . GLN A 1 305 ? 11.506 -7.389 28.389 1.00 49.84 305 GLN A C 1
ATOM 2567 O O . GLN A 1 305 ? 12.249 -8.119 27.750 1.00 49.84 305 GLN A O 1
ATOM 2572 N N . ARG A 1 306 ? 11.814 -7.015 29.636 1.00 49.31 306 ARG A N 1
ATOM 2573 C CA . ARG A 1 306 ? 12.999 -7.529 30.351 1.00 49.31 306 ARG A CA 1
ATOM 2574 C C . ARG A 1 306 ? 12.814 -8.938 30.923 1.00 49.31 306 ARG A C 1
ATOM 2576 O O . ARG A 1 306 ? 13.775 -9.505 31.436 1.00 49.31 306 ARG A O 1
ATOM 2583 N N . LYS A 1 307 ? 11.588 -9.468 30.910 1.00 43.56 307 LYS A N 1
ATOM 2584 C CA . LYS A 1 307 ? 11.254 -10.814 31.402 1.00 43.56 307 LYS A CA 1
ATOM 2585 C C . LYS A 1 307 ? 11.083 -11.848 30.280 1.00 43.56 307 LYS A C 1
ATOM 2587 O O . LYS A 1 307 ? 10.885 -13.017 30.603 1.00 43.56 307 LYS A O 1
ATOM 2592 N N . SER A 1 308 ? 11.153 -11.428 29.014 1.00 38.38 308 SER A N 1
ATOM 2593 C CA . SER A 1 308 ? 11.238 -12.279 27.814 1.00 38.38 308 SER A CA 1
ATOM 2594 C C . SER A 1 308 ? 12.672 -12.367 27.317 1.00 38.38 308 SER A C 1
ATOM 2596 O O . SER A 1 308 ? 13.077 -13.468 26.897 1.00 38.38 308 SER A O 1
#

pLDDT: mean 74.01, std 16.79, range [38.06, 94.75]

Secondary structure (DSSP, 8-state):
--EEEEEETTEEEEEEHHHHTTT-HHHHHHHHSSSHHHHH-EEE--SS---HHHHHHHHHHHHHHHHHHHHS--SS--GGGGHHHHHPBPHHHHHHH----BSS-HHHHHHHHHHHHHTT-HHHHHHHHHHHHHHHHHHHHHHHHHHHH---TTSHHHHHHHHHHHHHHHHTTSS-TTHHHHHHHHHHHHHHHHTT-HHHHHHHGGGS-HHHHHHHHS-------TTSSS----TTHHHHHHHHHHHHHHHHHHHHHHHHHHHHHHHHHHHS-HHHHHHH-TT---HHHHHHHHHHHHHHHHHHHTT-

Foldseek 3Di:
DQWAWEADPPDTDIDGLCLLLVQQPQSVCQCVNPHPCVVVSYHYPPPDDDDPLLVVVLSVLSNVQSCCCQLVVDLADDLVVCVCVLQDADPVVCVPPNQRATPDFLLSLLSSLVVCVVRVRQRVNLSSLLSSLSSLVSNLVSLLVVCVVDVPCPDPVNVVNVLSLQNNLVSLVPDDPLSVLVNLQSLLSVLVSCVVPVVVCVVCVVSHDPVSVVSNPPDQDQDDDPPPPDSCRPRQPSSVVSNVVSVVSNVVVSVVSVVVVVVVCVVVPVVDPPVVCCVVPVVPDDPVVSVVVSVVVVVVVVVVVVVD

Radius of gyration: 23.2 Å; chains: 1; bounding box: 50×51×63 Å